Protein AF-0000000074771649 (afdb_homodimer)

Structure (mmCIF, N/CA/C/O backbone):
data_AF-0000000074771649-model_v1
#
loop_
_entity.id
_entity.type
_entity.pdbx_description
1 polymer 'Uncharacterized protein'
#
loop_
_atom_site.group_PDB
_atom_site.id
_atom_site.type_symbol
_atom_site.label_atom_id
_atom_site.label_alt_id
_atom_site.label_comp_id
_atom_site.label_asym_id
_atom_site.label_entity_id
_atom_site.label_seq_id
_atom_site.pdbx_PDB_ins_code
_atom_site.Cartn_x
_atom_site.Cartn_y
_atom_site.Cartn_z
_atom_site.occupancy
_atom_site.B_iso_or_equiv
_atom_site.auth_seq_id
_atom_site.auth_comp_id
_atom_site.auth_asym_id
_atom_site.auth_atom_id
_atom_site.pdbx_PDB_model_num
ATOM 1 N N . MET A 1 1 ? -15.281 -36.469 -15.844 1 50.09 1 MET A N 1
ATOM 2 C CA . MET A 1 1 ? -14.18 -35.656 -16.359 1 50.09 1 MET A CA 1
ATOM 3 C C . MET A 1 1 ? -14.148 -34.281 -15.664 1 50.09 1 MET A C 1
ATOM 5 O O . MET A 1 1 ? -13.086 -33.812 -15.25 1 50.09 1 MET A O 1
ATOM 9 N N . ILE A 1 2 ? -15.352 -33.688 -15.523 1 58.78 2 ILE A N 1
ATOM 10 C CA . ILE A 1 2 ? -15.555 -32.375 -14.914 1 58.78 2 ILE A CA 1
ATOM 11 C C . ILE A 1 2 ? -15.297 -32.469 -13.406 1 58.78 2 ILE A C 1
ATOM 13 O O . ILE A 1 2 ? -14.609 -31.594 -12.844 1 58.78 2 ILE A O 1
ATOM 17 N N . MET A 1 3 ? -15.836 -33.562 -12.844 1 63.94 3 MET A N 1
ATOM 18 C CA . MET A 1 3 ? -15.633 -33.75 -11.406 1 63.94 3 MET A CA 1
ATOM 19 C C . MET A 1 3 ? -14.148 -33.844 -11.078 1 63.94 3 MET A C 1
ATOM 21 O O . MET A 1 3 ? -13.688 -33.281 -10.086 1 63.94 3 MET A O 1
ATOM 25 N N . ASN A 1 4 ? -13.422 -34.438 -12.109 1 85.62 4 ASN A N 1
ATOM 26 C CA . ASN A 1 4 ? -11.992 -34.656 -11.914 1 85.62 4 ASN A CA 1
ATOM 27 C C . ASN A 1 4 ? -11.211 -33.344 -11.992 1 85.62 4 ASN A C 1
ATOM 29 O O . ASN A 1 4 ? -10.328 -33.094 -11.172 1 85.62 4 ASN A O 1
ATOM 33 N N . GLN A 1 5 ? -11.758 -32.469 -12.766 1 87.38 5 GLN A N 1
ATOM 34 C CA . GLN A 1 5 ? -11.07 -31.203 -12.93 1 87.38 5 GLN A CA 1
ATOM 35 C C . GLN A 1 5 ? -11.234 -30.328 -11.695 1 87.38 5 GLN A C 1
ATOM 37 O O . GLN A 1 5 ? -10.297 -29.641 -11.281 1 87.38 5 GLN A O 1
ATOM 42 N N . SER A 1 6 ? -12.453 -30.469 -11.133 1 89.81 6 SER A N 1
ATOM 43 C CA . SER A 1 6 ? -12.742 -29.672 -9.945 1 89.81 6 SER A CA 1
ATOM 44 C C . SER A 1 6 ? -11.898 -30.109 -8.758 1 89.81 6 SER A C 1
ATOM 46 O O . SER A 1 6 ? -11.445 -29.297 -7.961 1 89.81 6 SER A O 1
ATOM 48 N N . ILE A 1 7 ? -11.719 -31.391 -8.672 1 93.25 7 ILE A N 1
ATOM 49 C CA . ILE A 1 7 ? -10.922 -31.938 -7.578 1 93.25 7 ILE A CA 1
ATOM 50 C C . ILE A 1 7 ? -9.461 -31.531 -7.758 1 93.25 7 ILE A C 1
ATOM 52 O O . ILE A 1 7 ? -8.797 -31.125 -6.801 1 93.25 7 ILE A O 1
ATOM 56 N N . ILE A 1 8 ? -8.969 -31.719 -8.93 1 94.31 8 ILE A N 1
ATOM 57 C CA . ILE A 1 8 ? -7.59 -31.359 -9.234 1 94.31 8 ILE A CA 1
ATOM 58 C C . ILE A 1 8 ? -7.367 -29.875 -8.969 1 94.31 8 ILE A C 1
ATOM 60 O O . ILE A 1 8 ? -6.367 -29.484 -8.352 1 94.31 8 ILE A O 1
ATOM 64 N N . ARG A 1 9 ? -8.219 -29.047 -9.398 1 94.94 9 ARG A N 1
ATOM 65 C CA . ARG A 1 9 ? -8.133 -27.609 -9.164 1 94.94 9 ARG A CA 1
ATOM 66 C C . ARG A 1 9 ? -8.086 -27.297 -7.672 1 94.94 9 ARG A C 1
ATOM 68 O O . ARG A 1 9 ? -7.301 -26.469 -7.227 1 94.94 9 ARG A O 1
ATOM 75 N N . ASN A 1 10 ? -8.938 -27.969 -6.957 1 95.25 10 ASN A N 1
ATOM 76 C CA . ASN A 1 10 ? -8.977 -27.766 -5.512 1 95.25 10 ASN A CA 1
ATOM 77 C C . ASN A 1 10 ? -7.66 -28.172 -4.852 1 95.25 10 ASN A C 1
ATOM 79 O O . ASN A 1 10 ? -7.176 -27.484 -3.955 1 95.25 10 ASN A O 1
ATOM 83 N N . ILE A 1 11 ? -7.141 -29.234 -5.27 1 96.19 11 ILE A N 1
ATOM 84 C CA . ILE A 1 11 ? -5.879 -29.703 -4.715 1 96.19 11 ILE A CA 1
ATOM 85 C C . ILE A 1 11 ? -4.773 -28.688 -5.02 1 96.19 11 ILE A C 1
ATOM 87 O O . ILE A 1 11 ? -4.027 -28.281 -4.125 1 96.19 11 ILE A O 1
ATOM 91 N N . ILE A 1 12 ? -4.68 -28.234 -6.211 1 96.75 12 ILE A N 1
ATOM 92 C CA . ILE A 1 12 ? -3.678 -27.266 -6.637 1 96.75 12 ILE A CA 1
ATOM 93 C C . ILE A 1 12 ? -3.854 -25.953 -5.855 1 96.75 12 ILE A C 1
ATOM 95 O O . ILE A 1 12 ? -2.875 -25.375 -5.391 1 96.75 12 ILE A O 1
ATOM 99 N N . GLY A 1 13 ? -5.082 -25.594 -5.742 1 96.81 13 GLY A N 1
ATOM 100 C CA . GLY A 1 13 ? -5.379 -24.375 -4.992 1 96.81 13 GLY A CA 1
ATOM 101 C C . GLY A 1 13 ? -4.965 -24.469 -3.535 1 96.81 13 GLY A C 1
ATOM 102 O O . GLY A 1 13 ? -4.461 -23.5 -2.969 1 96.81 13 GLY A O 1
ATOM 103 N N . ILE A 1 14 ? -5.176 -25.547 -2.945 1 97.69 14 ILE A N 1
ATOM 104 C CA . ILE A 1 14 ? -4.805 -25.75 -1.55 1 97.69 14 ILE A CA 1
ATOM 105 C C . ILE A 1 14 ? -3.283 -25.719 -1.411 1 97.69 14 ILE A C 1
ATOM 107 O O . ILE A 1 14 ? -2.75 -25.062 -0.514 1 97.69 14 ILE A O 1
ATOM 111 N N . ILE A 1 15 ? -2.604 -26.422 -2.25 1 97.5 15 ILE A N 1
ATOM 112 C CA . ILE A 1 15 ? -1.145 -26.375 -2.242 1 97.5 15 ILE A CA 1
ATOM 113 C C . ILE A 1 15 ? -0.661 -24.953 -2.443 1 97.5 15 ILE A C 1
ATOM 115 O O . ILE A 1 15 ? 0.226 -24.484 -1.726 1 97.5 15 ILE A O 1
ATOM 119 N N . GLY A 1 16 ? -1.245 -24.219 -3.418 1 97.69 16 GLY A N 1
ATOM 120 C CA . GLY A 1 16 ? -0.928 -22.812 -3.645 1 97.69 16 GLY A CA 1
ATOM 121 C C . GLY A 1 16 ? -1.14 -21.953 -2.416 1 97.69 16 GLY A C 1
ATOM 122 O O . GLY A 1 16 ? -0.328 -21.078 -2.125 1 97.69 16 GLY A O 1
ATOM 123 N N . ASN A 1 17 ? -2.168 -22.219 -1.71 1 98.44 17 ASN A N 1
ATOM 124 C CA . ASN A 1 17 ? -2.451 -21.484 -0.482 1 98.44 17 ASN A CA 1
ATOM 125 C C . ASN A 1 17 ? -1.38 -21.734 0.577 1 98.44 17 ASN A C 1
ATOM 127 O O . ASN A 1 17 ? -0.928 -20.797 1.235 1 98.44 17 ASN A O 1
ATOM 131 N N . VAL A 1 18 ? -0.973 -22.922 0.743 1 97.88 18 VAL A N 1
ATOM 132 C CA . VAL A 1 18 ? 0.044 -23.266 1.73 1 97.88 18 VAL A CA 1
ATOM 133 C C . VAL A 1 18 ? 1.363 -22.578 1.378 1 97.88 18 VAL A C 1
ATOM 135 O O . VAL A 1 18 ? 1.994 -21.953 2.234 1 97.88 18 VAL A O 1
ATOM 138 N N . ILE A 1 19 ? 1.765 -22.656 0.175 1 97.88 19 ILE A N 1
ATOM 139 C CA . ILE A 1 19 ? 3.016 -22.047 -0.271 1 97.88 19 ILE A CA 1
ATOM 140 C C . ILE A 1 19 ? 2.938 -20.531 -0.131 1 97.88 19 ILE A C 1
ATOM 142 O O . ILE A 1 19 ? 3.867 -19.891 0.372 1 97.88 19 ILE A O 1
ATOM 146 N N . SER A 1 20 ? 1.83 -20 -0.584 1 98 20 SER A N 1
ATOM 147 C CA . SER A 1 20 ? 1.643 -18.547 -0.48 1 98 20 SER A CA 1
ATOM 148 C C . SER A 1 20 ? 1.727 -18.094 0.97 1 98 20 SER A C 1
ATOM 150 O O . SER A 1 20 ? 2.326 -17.047 1.261 1 98 20 SER A O 1
ATOM 152 N N . CYS A 1 21 ? 1.131 -18.859 1.816 1 97.75 21 CYS A N 1
ATOM 153 C CA . CYS A 1 21 ? 1.192 -18.516 3.23 1 97.75 21 CYS A CA 1
ATOM 154 C C . CYS A 1 21 ? 2.633 -18.5 3.729 1 97.75 21 CYS A C 1
ATOM 156 O O . CYS A 1 21 ? 3.033 -17.609 4.465 1 97.75 21 CYS A O 1
ATOM 158 N N . GLY A 1 22 ? 3.381 -19.484 3.371 1 97.12 22 GLY A N 1
ATOM 159 C CA . GLY A 1 22 ? 4.797 -19.5 3.693 1 97.12 22 GLY A CA 1
ATOM 160 C C . GLY A 1 22 ? 5.551 -18.297 3.154 1 97.12 22 GLY A C 1
ATOM 161 O O . GLY A 1 22 ? 6.402 -17.734 3.842 1 97.12 22 GLY A O 1
ATOM 162 N N . LEU A 1 23 ? 5.227 -17.906 1.959 1 96.62 23 LEU A N 1
ATOM 163 C CA . LEU A 1 23 ? 5.863 -16.75 1.348 1 96.62 23 LEU A CA 1
ATOM 164 C C . LEU A 1 23 ? 5.496 -15.477 2.098 1 96.62 23 LEU A C 1
ATOM 166 O O . LEU A 1 23 ? 6.344 -14.594 2.285 1 96.62 23 LEU A O 1
ATOM 170 N N . PHE A 1 24 ? 4.223 -15.367 2.549 1 97.5 24 PHE A N 1
ATOM 171 C CA . PHE A 1 24 ? 3.795 -14.195 3.305 1 97.5 24 PHE A CA 1
ATOM 172 C C . PHE A 1 24 ? 4.477 -14.148 4.668 1 97.5 24 PHE A C 1
ATOM 174 O O . PHE A 1 24 ? 4.672 -13.07 5.234 1 97.5 24 PHE A O 1
ATOM 181 N N . LEU A 1 25 ? 4.926 -15.281 5.184 1 96.88 25 LEU A N 1
ATOM 182 C CA . LEU A 1 25 ? 5.559 -15.367 6.492 1 96.88 25 LEU A CA 1
ATOM 183 C C . LEU A 1 25 ? 7.062 -15.141 6.387 1 96.88 25 LEU A C 1
ATOM 185 O O . LEU A 1 25 ? 7.719 -14.828 7.383 1 96.88 25 LEU A O 1
ATOM 189 N N . SER A 1 26 ? 7.582 -15.25 5.297 1 95.06 26 SER A N 1
ATOM 190 C CA . SER A 1 26 ? 9.023 -15.273 5.098 1 95.06 26 SER A CA 1
ATOM 191 C C . SER A 1 26 ? 9.672 -13.969 5.543 1 95.06 26 SER A C 1
ATOM 193 O O . SER A 1 26 ? 10.805 -13.961 6.031 1 95.06 26 SER A O 1
ATOM 195 N N . PRO A 1 27 ? 9.016 -12.797 5.461 1 94.81 27 PRO A N 1
ATOM 196 C CA . PRO A 1 27 ? 9.648 -11.555 5.898 1 94.81 27 PRO A CA 1
ATOM 197 C C . PRO A 1 27 ? 9.602 -11.367 7.414 1 94.81 27 PRO A C 1
ATOM 199 O O . PRO A 1 27 ? 10.195 -10.43 7.945 1 94.81 27 PRO A O 1
ATOM 202 N N . MET A 1 28 ? 9.023 -12.234 8.125 1 95.62 28 MET A N 1
ATOM 203 C CA . MET A 1 28 ? 8.766 -12.062 9.555 1 95.62 28 MET A CA 1
ATOM 204 C C . MET A 1 28 ? 10.07 -11.883 10.328 1 95.62 28 MET A C 1
ATOM 206 O O . MET A 1 28 ? 10.172 -11.008 11.188 1 95.62 28 MET A O 1
ATOM 210 N N . PRO A 1 29 ? 11.164 -12.602 10.047 1 92.75 29 PRO A N 1
ATOM 211 C CA . PRO A 1 29 ? 12.422 -12.383 10.773 1 92.75 29 PRO A CA 1
ATOM 212 C C . PRO A 1 29 ? 12.961 -10.961 10.594 1 92.75 29 PRO A C 1
ATOM 214 O O . PRO A 1 29 ? 13.484 -10.375 11.539 1 92.75 29 PRO A O 1
ATOM 217 N N . THR A 1 30 ? 12.82 -10.469 9.438 1 92.38 30 THR A N 1
ATOM 218 C CA . THR A 1 30 ? 13.25 -9.102 9.156 1 92.38 30 THR A CA 1
ATOM 219 C C . THR A 1 30 ? 12.477 -8.109 10.008 1 92.38 30 THR A C 1
ATOM 221 O O . THR A 1 30 ? 13.062 -7.203 10.602 1 92.38 30 THR A O 1
ATOM 224 N N . TYR A 1 31 ? 11.227 -8.297 10.094 1 95.56 31 TYR A N 1
ATOM 225 C CA . TYR A 1 31 ? 10.391 -7.32 10.797 1 95.56 31 TYR A CA 1
ATOM 226 C C . TYR A 1 31 ? 10.516 -7.48 12.305 1 95.56 31 TYR A C 1
ATOM 228 O O . TYR A 1 31 ? 10.344 -6.516 13.055 1 95.56 31 TYR A O 1
ATOM 236 N N . ILE A 1 32 ? 10.844 -8.672 12.75 1 95.69 32 ILE A N 1
ATOM 237 C CA . ILE A 1 32 ? 11.195 -8.844 14.148 1 95.69 32 ILE A CA 1
ATOM 238 C C . ILE A 1 32 ? 12.445 -8.023 14.469 1 95.69 32 ILE A C 1
ATOM 240 O O . ILE A 1 32 ? 12.508 -7.363 15.508 1 95.69 32 ILE A O 1
ATOM 244 N N . GLN A 1 33 ? 13.391 -8.008 13.625 1 94.69 33 GLN A N 1
ATOM 245 C CA . GLN A 1 33 ? 14.609 -7.215 13.805 1 94.69 33 GLN A CA 1
ATOM 246 C C . GLN A 1 33 ? 14.297 -5.723 13.82 1 94.69 33 GLN A C 1
ATOM 248 O O . GLN A 1 33 ? 14.859 -4.977 14.625 1 94.69 33 GLN A O 1
ATOM 253 N N . ILE A 1 34 ? 13.43 -5.301 12.953 1 94.19 34 ILE A N 1
ATOM 254 C CA . ILE A 1 34 ? 13.039 -3.898 12.883 1 94.19 34 ILE A CA 1
ATOM 255 C C . ILE A 1 34 ? 12.406 -3.471 14.203 1 94.19 34 ILE A C 1
ATOM 257 O O . ILE A 1 34 ? 12.727 -2.406 14.734 1 94.19 34 ILE A O 1
ATOM 261 N N . ILE A 1 35 ? 11.594 -4.328 14.711 1 95.62 35 ILE A N 1
ATOM 262 C CA . ILE A 1 35 ? 10.891 -4.02 15.945 1 95.62 35 ILE A CA 1
ATOM 263 C C . ILE A 1 35 ? 11.891 -3.973 17.109 1 95.62 35 ILE A C 1
ATOM 265 O O . ILE A 1 35 ? 11.836 -3.064 17.938 1 95.62 35 ILE A O 1
ATOM 269 N N . LYS A 1 36 ? 12.789 -4.867 17.125 1 95.81 36 LYS A N 1
ATOM 270 C CA . LYS A 1 36 ? 13.773 -4.949 18.203 1 95.81 36 LYS A CA 1
ATOM 271 C C . LYS A 1 36 ? 14.734 -3.766 18.172 1 95.81 36 LYS A C 1
ATOM 273 O O . LYS A 1 36 ? 15.055 -3.184 19.203 1 95.81 36 LYS A O 1
ATOM 278 N N . SER A 1 37 ? 15.125 -3.371 16.969 1 94.75 37 SER A N 1
ATOM 279 C CA . SER A 1 37 ? 16.109 -2.303 16.844 1 94.75 37 SER A CA 1
ATOM 280 C C . SER A 1 37 ? 15.438 -0.935 16.781 1 94.75 37 SER A C 1
ATOM 282 O O . SER A 1 37 ? 16.109 0.095 16.891 1 94.75 37 SER A O 1
ATOM 284 N N . LYS A 1 38 ? 14.094 -0.946 16.547 1 93.5 38 LYS A N 1
ATOM 285 C CA . LYS A 1 38 ? 13.312 0.278 16.391 1 93.5 38 LYS A CA 1
ATOM 286 C C . LYS A 1 38 ? 13.867 1.142 15.258 1 93.5 38 LYS A C 1
ATOM 288 O O . LYS A 1 38 ? 13.961 2.363 15.391 1 93.5 38 LYS A O 1
ATOM 293 N N . ASP A 1 39 ? 14.32 0.416 14.305 1 91.69 39 ASP A N 1
ATOM 294 C CA . ASP A 1 39 ? 14.961 1.026 13.148 1 91.69 39 ASP A CA 1
ATOM 295 C C . ASP A 1 39 ? 14.703 0.209 11.883 1 91.69 39 ASP A C 1
ATOM 297 O O . ASP A 1 39 ? 14.82 -1.018 11.898 1 91.69 39 ASP A O 1
ATOM 301 N N . VAL A 1 40 ? 14.297 0.955 10.773 1 91.44 40 VAL A N 1
ATOM 302 C CA . VAL A 1 40 ? 14.008 0.231 9.539 1 91.44 40 VAL A CA 1
ATOM 303 C C . VAL A 1 40 ? 15.32 -0.094 8.82 1 91.44 40 VAL A C 1
ATOM 305 O O . VAL A 1 40 ? 15.344 -0.927 7.91 1 91.44 40 VAL A O 1
ATOM 308 N N . LYS A 1 41 ? 16.422 0.384 9.266 1 84.25 41 LYS A N 1
ATOM 309 C CA . LYS A 1 41 ? 17.734 0.123 8.664 1 84.25 41 LYS A CA 1
ATOM 310 C C . LYS A 1 41 ? 17.719 0.402 7.168 1 84.25 41 LYS A C 1
ATOM 312 O O . LYS A 1 41 ? 17.281 1.474 6.734 1 84.25 41 LYS A O 1
ATOM 317 N N . LYS A 1 42 ? 18.281 -0.406 6.312 1 84.19 42 LYS A N 1
ATOM 318 C CA . LYS A 1 42 ? 18.359 -0.236 4.863 1 84.19 42 LYS A CA 1
ATOM 319 C C . LYS A 1 42 ? 17.25 -1.011 4.164 1 84.19 42 LYS A C 1
ATOM 321 O O . LYS A 1 42 ? 17.312 -1.256 2.957 1 84.19 42 LYS A O 1
ATOM 326 N N . PHE A 1 43 ? 16.234 -1.376 4.926 1 86.25 43 PHE A N 1
ATOM 327 C CA . PHE A 1 43 ? 15.164 -2.16 4.324 1 86.25 43 PHE A CA 1
ATOM 328 C C . PHE A 1 43 ? 14.211 -1.263 3.545 1 86.25 43 PHE A C 1
ATOM 330 O O . PHE A 1 43 ? 13.945 -0.13 3.951 1 86.25 43 PHE A O 1
ATOM 337 N N . SER A 1 44 ? 13.727 -1.852 2.418 1 87.69 44 SER A N 1
ATOM 338 C CA . SER A 1 44 ? 12.789 -1.143 1.558 1 87.69 44 SER A CA 1
ATOM 339 C C . SER A 1 44 ? 11.367 -1.688 1.719 1 87.69 44 SER A C 1
ATOM 341 O O . SER A 1 44 ? 11.18 -2.9 1.827 1 87.69 44 SER A O 1
ATOM 343 N N . PRO A 1 45 ? 10.391 -0.779 1.716 1 91.62 45 PRO A N 1
ATOM 344 C CA . PRO A 1 45 ? 9 -1.241 1.796 1 91.62 45 PRO A CA 1
ATOM 345 C C . PRO A 1 45 ? 8.438 -1.659 0.438 1 91.62 45 PRO A C 1
ATOM 347 O O . PRO A 1 45 ? 7.312 -2.152 0.358 1 91.62 45 PRO A O 1
ATOM 350 N N . ILE A 1 46 ? 9.203 -1.539 -0.623 1 89.44 46 ILE A N 1
ATOM 351 C CA . ILE A 1 46 ? 8.727 -1.666 -1.995 1 89.44 46 ILE A CA 1
ATOM 352 C C . ILE A 1 46 ? 8.203 -3.082 -2.232 1 89.44 46 ILE A C 1
ATOM 354 O O . ILE A 1 46 ? 7.113 -3.266 -2.783 1 89.44 46 ILE A O 1
ATOM 358 N N . PRO A 1 47 ? 8.93 -4.098 -1.768 1 90 47 PRO A N 1
ATOM 359 C CA . PRO A 1 47 ? 8.422 -5.449 -2.021 1 90 47 PRO A CA 1
ATOM 360 C C . PRO A 1 47 ? 7.094 -5.723 -1.317 1 90 47 PRO A C 1
ATOM 362 O O . PRO A 1 47 ? 6.227 -6.406 -1.871 1 90 47 PRO A O 1
ATOM 365 N N . TYR A 1 48 ? 6.926 -5.184 -0.226 1 95.19 48 TYR A N 1
ATOM 366 C CA . TYR A 1 48 ? 5.715 -5.406 0.555 1 95.19 48 TYR A CA 1
ATOM 367 C C . TYR A 1 48 ? 4.543 -4.617 -0.02 1 95.19 48 TYR A C 1
ATOM 369 O O . TYR A 1 48 ? 3.4 -5.078 0.018 1 95.19 48 TYR A O 1
ATOM 377 N N . LEU A 1 49 ? 4.891 -3.471 -0.474 1 94.44 49 LEU A N 1
ATOM 378 C CA . LEU A 1 49 ? 3.887 -2.666 -1.159 1 94.44 49 LEU A CA 1
ATOM 379 C C . LEU A 1 49 ? 3.391 -3.371 -2.416 1 94.44 49 LEU A C 1
ATOM 381 O O . LEU A 1 49 ? 2.182 -3.465 -2.646 1 94.44 49 LEU A O 1
ATOM 385 N N . ALA A 1 50 ? 4.293 -3.865 -3.213 1 93.5 50 ALA A N 1
ATOM 386 C CA . ALA A 1 50 ? 3.939 -4.586 -4.434 1 93.5 50 ALA A CA 1
ATOM 387 C C . ALA A 1 50 ? 3.074 -5.805 -4.121 1 93.5 50 ALA A C 1
ATOM 389 O O . ALA A 1 50 ? 2.092 -6.07 -4.816 1 93.5 50 ALA A O 1
ATOM 390 N N . THR A 1 51 ? 3.432 -6.457 -3.09 1 96.31 51 THR A N 1
ATOM 391 C CA . THR A 1 51 ? 2.678 -7.641 -2.693 1 96.31 51 THR A CA 1
ATOM 392 C C . THR A 1 51 ? 1.28 -7.258 -2.217 1 96.31 51 THR A C 1
ATOM 394 O O . THR A 1 51 ? 0.305 -7.953 -2.512 1 96.31 51 THR A O 1
ATOM 397 N N . LEU A 1 52 ? 1.181 -6.176 -1.459 1 97 52 LEU A N 1
ATOM 398 C CA . LEU A 1 52 ? -0.131 -5.723 -1.011 1 97 52 LEU A CA 1
ATOM 399 C C . LEU A 1 52 ? -1.037 -5.422 -2.199 1 97 52 LEU A C 1
ATOM 401 O O . LEU A 1 52 ? -2.193 -5.848 -2.227 1 97 52 LEU A O 1
ATOM 405 N N . LEU A 1 53 ? -0.52 -4.715 -3.154 1 95.31 53 LEU A N 1
ATOM 406 C CA . LEU A 1 53 ? -1.314 -4.379 -4.332 1 95.31 53 LEU A CA 1
ATOM 407 C C . LEU A 1 53 ? -1.725 -5.641 -5.086 1 95.31 53 LEU A C 1
ATOM 409 O O . LEU A 1 53 ? -2.854 -5.734 -5.574 1 95.31 53 LEU A O 1
ATOM 413 N N . ASN A 1 54 ? -0.781 -6.609 -5.168 1 95.06 54 ASN A N 1
ATOM 414 C CA . ASN A 1 54 ? -1.093 -7.891 -5.793 1 95.06 54 ASN A CA 1
ATOM 415 C C . ASN A 1 54 ? -2.229 -8.609 -5.066 1 95.06 54 ASN A C 1
ATOM 417 O O . ASN A 1 54 ? -3.172 -9.086 -5.699 1 95.06 54 ASN A O 1
ATOM 421 N N . CYS A 1 55 ? -2.137 -8.594 -3.795 1 97.44 55 CYS A N 1
ATOM 422 C CA . CYS A 1 55 ? -3.158 -9.258 -2.994 1 97.44 55 CYS A CA 1
ATOM 423 C C . CYS A 1 55 ? -4.5 -8.547 -3.119 1 97.44 55 CYS A C 1
ATOM 425 O O . CYS A 1 55 ? -5.547 -9.188 -3.174 1 97.44 55 CYS A O 1
ATOM 427 N N . LEU A 1 56 ? -4.438 -7.246 -3.096 1 95.56 56 LEU A N 1
ATOM 428 C CA . LEU A 1 56 ? -5.672 -6.488 -3.27 1 95.56 56 LEU A CA 1
ATOM 429 C C . LEU A 1 56 ? -6.312 -6.797 -4.617 1 95.56 56 LEU A C 1
ATOM 431 O O . LEU A 1 56 ? -7.527 -6.996 -4.703 1 95.56 56 LEU A O 1
ATOM 435 N N . LEU A 1 57 ? -5.555 -6.871 -5.641 1 94.31 57 LEU A N 1
ATOM 436 C CA . LEU A 1 57 ? -6.047 -7.141 -6.988 1 94.31 57 LEU A CA 1
ATOM 437 C C . LEU A 1 57 ? -6.758 -8.492 -7.043 1 94.31 57 LEU A C 1
ATOM 439 O O . LEU A 1 57 ? -7.906 -8.578 -7.492 1 94.31 57 LEU A O 1
ATOM 443 N N . TRP A 1 58 ? -6.086 -9.5 -6.465 1 95.75 58 TRP A N 1
ATOM 444 C CA . TRP A 1 58 ? -6.621 -10.852 -6.621 1 95.75 58 TRP A CA 1
ATOM 445 C C . TRP A 1 58 ? -7.715 -11.125 -5.594 1 95.75 58 TRP A C 1
ATOM 447 O O . TRP A 1 58 ? -8.578 -11.977 -5.812 1 95.75 58 TRP A O 1
ATOM 457 N N . PHE A 1 59 ? -7.719 -10.43 -4.512 1 95.62 59 PHE A N 1
ATOM 458 C CA . PHE A 1 59 ? -8.844 -10.484 -3.582 1 95.62 59 PHE A CA 1
ATOM 459 C C . PHE A 1 59 ? -10.117 -9.961 -4.242 1 95.62 59 PHE A C 1
ATOM 461 O O . PHE A 1 59 ? -11.164 -10.609 -4.18 1 95.62 59 PHE A O 1
ATOM 468 N N . PHE A 1 60 ? -9.969 -8.836 -4.883 1 92 60 PHE A N 1
ATOM 469 C CA . PHE A 1 60 ? -11.125 -8.25 -5.551 1 92 60 PHE A CA 1
ATOM 470 C C . PHE A 1 60 ? -11.57 -9.109 -6.727 1 92 60 PHE A C 1
ATOM 472 O O . PHE A 1 60 ? -12.766 -9.312 -6.938 1 92 60 PHE A O 1
ATOM 479 N N . TYR A 1 61 ? -10.578 -9.602 -7.477 1 92.69 61 TYR A N 1
ATOM 480 C CA . TYR A 1 61 ? -10.883 -10.453 -8.625 1 92.69 61 TYR A CA 1
ATOM 481 C C . TYR A 1 61 ? -11.609 -11.719 -8.195 1 92.69 61 TYR A C 1
ATOM 483 O O . TYR A 1 61 ? -12.484 -12.211 -8.914 1 92.69 61 TYR A O 1
ATOM 491 N N . GLY A 1 62 ? -11.25 -12.227 -7.062 1 94.31 62 GLY A N 1
ATOM 492 C CA . GLY A 1 62 ? -11.805 -13.492 -6.594 1 94.31 62 GLY A CA 1
ATOM 493 C C . GLY A 1 62 ? -13.188 -13.344 -5.984 1 94.31 62 GLY A C 1
ATOM 494 O O . GLY A 1 62 ? -13.844 -14.344 -5.684 1 94.31 62 GLY A O 1
ATOM 495 N N . LEU A 1 63 ? -13.688 -12.133 -5.773 1 92.25 63 LEU A N 1
ATOM 496 C CA . LEU A 1 63 ? -15.023 -11.938 -5.219 1 92.25 63 LEU A CA 1
ATOM 497 C C . LEU A 1 63 ? -16.078 -12.633 -6.074 1 92.25 63 LEU A C 1
ATOM 499 O O . LEU A 1 63 ? -15.984 -12.625 -7.305 1 92.25 63 LEU A O 1
ATOM 503 N N . PRO A 1 64 ? -17.125 -13.188 -5.414 1 90.12 64 PRO A N 1
ATOM 504 C CA . PRO A 1 64 ? -18.125 -13.969 -6.133 1 90.12 64 PRO A CA 1
ATOM 505 C C . PRO A 1 64 ? -18.812 -13.164 -7.234 1 90.12 64 PRO A C 1
ATOM 507 O O . PRO A 1 64 ? -19.203 -13.727 -8.266 1 90.12 64 PRO A O 1
ATOM 510 N N . ILE A 1 65 ? -18.953 -11.875 -7.082 1 89 65 ILE A N 1
ATOM 511 C CA . ILE A 1 65 ? -19.609 -11.023 -8.062 1 89 65 ILE A CA 1
ATOM 512 C C . ILE A 1 65 ? -18.703 -10.836 -9.281 1 89 65 ILE A C 1
ATOM 514 O O . ILE A 1 65 ? -19.172 -10.656 -10.398 1 89 65 ILE A O 1
ATOM 518 N N . VAL A 1 66 ? -17.406 -10.945 -9.094 1 88.69 66 VAL A N 1
ATOM 519 C CA . VAL A 1 66 ? -16.438 -10.742 -10.164 1 88.69 66 VAL A CA 1
ATOM 520 C C . VAL A 1 66 ? -16.078 -12.078 -10.805 1 88.69 66 VAL A C 1
ATOM 522 O O . VAL A 1 66 ? -16.125 -12.227 -12.023 1 88.69 66 VAL A O 1
ATOM 525 N N . HIS A 1 67 ? -15.672 -13.016 -10.008 1 90.94 67 HIS A N 1
ATOM 526 C CA . HIS A 1 67 ? -15.289 -14.336 -10.492 1 90.94 67 HIS A CA 1
ATOM 527 C C . HIS A 1 67 ? -15.789 -15.43 -9.562 1 90.94 67 HIS A C 1
ATOM 529 O O . HIS A 1 67 ? -15.125 -15.789 -8.594 1 90.94 67 HIS A O 1
ATOM 535 N N . PRO A 1 68 ? -16.812 -16.078 -10 1 88.69 68 PRO A N 1
ATOM 536 C CA . PRO A 1 68 ? -17.391 -17.125 -9.141 1 88.69 68 PRO A CA 1
ATOM 537 C C . PRO A 1 68 ? -16.453 -18.312 -8.953 1 88.69 68 PRO A C 1
ATOM 539 O O . PRO A 1 68 ? -15.578 -18.547 -9.797 1 88.69 68 PRO A O 1
ATOM 542 N N . ASN A 1 69 ? -16.562 -19.031 -7.855 1 89.94 69 ASN A N 1
ATOM 543 C CA . ASN A 1 69 ? -15.852 -20.266 -7.531 1 89.94 69 ASN A CA 1
ATOM 544 C C . ASN A 1 69 ? -14.352 -20.016 -7.363 1 89.94 69 ASN A C 1
ATOM 546 O O . ASN A 1 69 ? -13.531 -20.781 -7.871 1 89.94 69 ASN A O 1
ATOM 550 N N . SER A 1 70 ? -14.07 -18.844 -6.773 1 93.56 70 SER A N 1
ATOM 551 C CA . SER A 1 70 ? -12.672 -18.484 -6.559 1 93.56 70 SER A CA 1
ATOM 552 C C . SER A 1 70 ? -12.367 -18.328 -5.074 1 93.56 70 SER A C 1
ATOM 554 O O . SER A 1 70 ? -11.602 -17.438 -4.684 1 93.56 70 SER A O 1
ATOM 556 N N . LEU A 1 71 ? -12.906 -19.219 -4.27 1 94.19 71 LEU A N 1
ATOM 557 C CA . LEU A 1 71 ? -12.766 -19.125 -2.82 1 94.19 71 LEU A CA 1
ATOM 558 C C . LEU A 1 71 ? -11.305 -19.219 -2.408 1 94.19 71 LEU A C 1
ATOM 560 O O . LEU A 1 71 ? -10.852 -18.469 -1.529 1 94.19 71 LEU A O 1
ATOM 564 N N . LEU A 1 72 ? -10.578 -20.125 -3.012 1 95.56 72 LEU A N 1
ATOM 565 C CA . LEU A 1 72 ? -9.188 -20.328 -2.635 1 95.56 72 LEU A CA 1
ATOM 566 C C . LEU A 1 72 ? -8.336 -19.125 -3.012 1 95.56 72 LEU A C 1
ATOM 568 O O . LEU A 1 72 ? -7.352 -18.812 -2.338 1 95.56 72 LEU A O 1
ATOM 572 N N . VAL A 1 73 ? -8.742 -18.391 -4.051 1 96.31 73 VAL A N 1
ATOM 573 C CA . VAL A 1 73 ? -8.07 -17.172 -4.473 1 96.31 73 VAL A CA 1
ATOM 574 C C . VAL A 1 73 ? -8.344 -16.062 -3.467 1 96.31 73 VAL A C 1
ATOM 576 O O . VAL A 1 73 ? -7.418 -15.367 -3.023 1 96.31 73 VAL A O 1
ATOM 579 N N . ILE A 1 74 ? -9.508 -15.938 -2.988 1 96.94 74 ILE A N 1
ATOM 580 C CA . ILE A 1 74 ? -9.906 -14.883 -2.064 1 96.94 74 ILE A CA 1
ATOM 581 C C . ILE A 1 74 ? -9.258 -15.117 -0.704 1 96.94 74 ILE A C 1
ATOM 583 O O . ILE A 1 74 ? -8.742 -14.18 -0.088 1 96.94 74 ILE A O 1
ATOM 587 N N . THR A 1 75 ? -9.266 -16.297 -0.234 1 96.81 75 THR A N 1
ATOM 588 C CA . THR A 1 75 ? -8.805 -16.594 1.115 1 96.81 75 THR A CA 1
ATOM 589 C C . THR A 1 75 ? -7.32 -16.297 1.258 1 96.81 75 THR A C 1
ATOM 591 O O . THR A 1 75 ? -6.906 -15.609 2.191 1 96.81 75 THR A O 1
ATOM 594 N N . ILE A 1 76 ? -6.551 -16.734 0.324 1 98 76 ILE A N 1
ATOM 595 C CA . ILE A 1 76 ? -5.109 -16.594 0.487 1 98 76 ILE A CA 1
ATOM 596 C C . ILE A 1 76 ? -4.707 -15.133 0.26 1 98 76 ILE A C 1
ATOM 598 O O . ILE A 1 76 ? -3.795 -14.625 0.917 1 98 76 ILE A O 1
ATOM 602 N N . ASN A 1 77 ? -5.305 -14.469 -0.677 1 97.75 77 ASN A N 1
ATOM 603 C CA . ASN A 1 77 ? -4.996 -13.062 -0.896 1 97.75 77 ASN A CA 1
ATOM 604 C C . ASN A 1 77 ? -5.5 -12.188 0.252 1 97.75 77 ASN A C 1
ATOM 606 O O . ASN A 1 77 ? -4.879 -11.18 0.59 1 97.75 77 ASN A O 1
ATOM 610 N N . GLY A 1 78 ? -6.641 -12.625 0.92 1 97.19 78 GLY A N 1
ATOM 611 C CA . GLY A 1 78 ? -7.043 -11.984 2.164 1 97.19 78 GLY A CA 1
ATOM 612 C C . GLY A 1 78 ? -6.008 -12.117 3.264 1 97.19 78 GLY A C 1
ATOM 613 O O . GLY A 1 78 ? -5.688 -11.141 3.945 1 97.19 78 GLY A O 1
ATOM 614 N N . ILE A 1 79 ? -5.484 -13.266 3.428 1 97.75 79 ILE A N 1
ATOM 615 C CA . ILE A 1 79 ? -4.418 -13.516 4.391 1 97.75 79 ILE A CA 1
ATOM 616 C C . ILE A 1 79 ? -3.195 -12.68 4.035 1 97.75 79 ILE A C 1
ATOM 618 O O . ILE A 1 79 ? -2.57 -12.078 4.914 1 97.75 79 ILE A O 1
ATOM 622 N N . GLY A 1 80 ? -2.889 -12.617 2.754 1 98.44 80 GLY A N 1
ATOM 623 C CA . GLY A 1 80 ? -1.795 -11.781 2.283 1 98.44 80 GLY A CA 1
ATOM 624 C C . GLY A 1 80 ? -1.974 -10.312 2.621 1 98.44 80 GLY A C 1
ATOM 625 O O . GLY A 1 80 ? -1.032 -9.656 3.068 1 98.44 80 GLY A O 1
ATOM 626 N N . ILE A 1 81 ? -3.16 -9.836 2.389 1 97.38 81 ILE A N 1
ATOM 627 C CA . ILE A 1 81 ? -3.465 -8.453 2.721 1 97.38 81 ILE A CA 1
ATOM 628 C C . ILE A 1 81 ? -3.186 -8.203 4.203 1 97.38 81 ILE A C 1
ATOM 630 O O . ILE A 1 81 ? -2.541 -7.215 4.559 1 97.38 81 ILE A O 1
ATOM 634 N N . ALA A 1 82 ? -3.605 -9.078 5.059 1 96.81 82 ALA A N 1
ATOM 635 C CA . ALA A 1 82 ? -3.4 -8.93 6.496 1 96.81 82 ALA A CA 1
ATOM 636 C C . ALA A 1 82 ? -1.914 -8.875 6.836 1 96.81 82 ALA A C 1
ATOM 638 O O . ALA A 1 82 ? -1.472 -7.996 7.578 1 96.81 82 ALA A O 1
ATOM 639 N N . PHE A 1 83 ? -1.136 -9.734 6.293 1 97.38 83 PHE A N 1
ATOM 640 C CA . PHE A 1 83 ? 0.298 -9.773 6.555 1 97.38 83 PHE A CA 1
ATOM 641 C C . PHE A 1 83 ? 0.978 -8.516 6.039 1 97.38 83 PHE A C 1
ATOM 643 O O . PHE A 1 83 ? 1.782 -7.902 6.742 1 97.38 83 PHE A O 1
ATOM 650 N N . GLU A 1 84 ? 0.622 -8.164 4.832 1 98.12 84 GLU A N 1
ATOM 651 C CA . GLU A 1 84 ? 1.285 -7.02 4.219 1 98.12 84 GLU A CA 1
ATOM 652 C C . GLU A 1 84 ? 0.908 -5.719 4.922 1 98.12 84 GLU A C 1
ATOM 654 O O . GLU A 1 84 ? 1.745 -4.828 5.082 1 98.12 84 GLU A O 1
ATOM 659 N N . VAL A 1 85 ? -0.323 -5.602 5.297 1 96.81 85 VAL A N 1
ATOM 660 C CA . VAL A 1 85 ? -0.741 -4.434 6.07 1 96.81 85 VAL A CA 1
ATOM 661 C C . VAL A 1 85 ? 0.041 -4.371 7.379 1 96.81 85 VAL A C 1
ATOM 663 O O . VAL A 1 85 ? 0.497 -3.303 7.789 1 96.81 85 VAL A O 1
ATOM 666 N N . PHE A 1 86 ? 0.212 -5.48 8.023 1 97.19 86 PHE A N 1
ATOM 667 C CA . PHE A 1 86 ? 0.987 -5.539 9.258 1 97.19 86 PHE A CA 1
ATOM 668 C C . PHE A 1 86 ? 2.424 -5.098 9.016 1 97.19 86 PHE A C 1
ATOM 670 O O . PHE A 1 86 ? 2.936 -4.223 9.719 1 97.19 86 PHE A O 1
ATOM 677 N N . TYR A 1 87 ? 3.059 -5.621 8.031 1 97.06 87 TYR A N 1
ATOM 678 C CA . TYR A 1 87 ? 4.445 -5.293 7.73 1 97.06 87 TYR A CA 1
ATOM 679 C C . TYR A 1 87 ? 4.598 -3.811 7.406 1 97.06 87 TYR A C 1
ATOM 681 O O . TYR A 1 87 ? 5.48 -3.139 7.941 1 97.06 87 TYR A O 1
ATOM 689 N N . LEU A 1 88 ? 3.734 -3.367 6.582 1 97.06 88 LEU A N 1
ATOM 690 C CA . LEU A 1 88 ? 3.834 -1.983 6.129 1 97.06 88 LEU A CA 1
ATOM 691 C C . LEU A 1 88 ? 3.537 -1.017 7.27 1 97.06 88 LEU A C 1
ATOM 693 O O . LEU A 1 88 ? 4.141 0.056 7.352 1 97.06 88 LEU A O 1
ATOM 697 N N . THR A 1 89 ? 2.637 -1.376 8.18 1 96.31 89 THR A N 1
ATOM 698 C CA . THR A 1 89 ? 2.346 -0.544 9.344 1 96.31 89 THR A CA 1
ATOM 699 C C . THR A 1 89 ? 3.561 -0.455 10.258 1 96.31 89 THR A C 1
ATOM 701 O O . THR A 1 89 ? 3.943 0.636 10.688 1 96.31 89 THR A O 1
ATOM 704 N N . VAL A 1 90 ? 4.148 -1.581 10.523 1 95.88 90 VAL A N 1
ATOM 705 C CA . VAL A 1 90 ? 5.355 -1.607 11.344 1 95.88 90 VAL A CA 1
ATOM 706 C C . VAL A 1 90 ? 6.445 -0.766 10.688 1 95.88 90 VAL A C 1
ATOM 708 O O . VAL A 1 90 ? 7.105 0.036 11.352 1 95.88 90 VAL A O 1
ATOM 711 N N . PHE A 1 91 ? 6.625 -0.932 9.406 1 95.69 91 PHE A N 1
ATOM 712 C CA . PHE A 1 91 ? 7.621 -0.162 8.672 1 95.69 91 PHE A CA 1
ATOM 713 C C . PHE A 1 91 ? 7.375 1.333 8.828 1 95.69 91 PHE A C 1
ATOM 715 O O . PHE A 1 91 ? 8.297 2.094 9.117 1 95.69 91 PHE A O 1
ATOM 722 N N . LEU A 1 92 ? 6.176 1.746 8.672 1 93.38 92 LEU A N 1
ATOM 723 C CA . LEU A 1 92 ? 5.824 3.16 8.711 1 93.38 92 LEU A CA 1
ATOM 724 C C . LEU A 1 92 ? 6.035 3.736 10.102 1 93.38 92 LEU A C 1
ATOM 726 O O . LEU A 1 92 ? 6.48 4.879 10.25 1 93.38 92 LEU A O 1
ATOM 730 N N . ILE A 1 93 ? 5.719 2.971 11.086 1 93.25 93 ILE A N 1
ATOM 731 C CA . ILE A 1 93 ? 5.887 3.416 12.461 1 93.25 93 ILE A CA 1
ATOM 732 C C . ILE A 1 93 ? 7.355 3.742 12.727 1 93.25 93 ILE A C 1
ATOM 734 O O . ILE A 1 93 ? 7.676 4.82 13.234 1 93.25 93 ILE A O 1
ATOM 738 N N . TYR A 1 94 ? 8.195 2.891 12.25 1 92.25 94 TYR A N 1
ATOM 739 C CA . TYR A 1 94 ? 9.602 3.072 12.586 1 92.25 94 TYR A CA 1
ATOM 740 C C . TYR A 1 94 ? 10.289 3.963 11.555 1 92.25 94 TYR A C 1
ATOM 742 O O . TYR A 1 94 ? 11.289 4.617 11.867 1 92.25 94 TYR A O 1
ATOM 750 N N . ALA A 1 95 ? 9.789 3.977 10.344 1 88.88 95 ALA A N 1
ATOM 751 C CA . ALA A 1 95 ? 10.297 4.938 9.367 1 88.88 95 ALA A CA 1
ATOM 752 C C . ALA A 1 95 ? 9.984 6.371 9.797 1 88.88 95 ALA A C 1
ATOM 754 O O . ALA A 1 95 ? 10.82 7.266 9.633 1 88.88 95 ALA A O 1
ATOM 755 N N . ALA A 1 96 ? 8.805 6.695 10.25 1 83.25 96 ALA A N 1
ATOM 756 C CA . ALA A 1 96 ? 8.391 8.016 10.734 1 83.25 96 ALA A CA 1
ATOM 757 C C . ALA A 1 96 ? 9.266 8.461 11.906 1 83.25 96 ALA A C 1
ATOM 759 O O . ALA A 1 96 ? 9.602 9.641 12.016 1 83.25 96 ALA A O 1
ATOM 760 N N . ARG A 1 97 ? 9.555 7.52 12.664 1 82.75 97 ARG A N 1
ATOM 761 C CA . ARG A 1 97 ? 10.414 7.828 13.805 1 82.75 97 ARG A CA 1
ATOM 762 C C . ARG A 1 97 ? 11.797 8.289 13.344 1 82.75 97 ARG A C 1
ATOM 764 O O . ARG A 1 97 ? 12.344 9.25 13.883 1 82.75 97 ARG A O 1
ATOM 771 N N . GLN A 1 98 ? 12.273 7.625 12.383 1 79.81 98 GLN A N 1
ATOM 772 C CA . GLN A 1 98 ? 13.578 7.992 11.828 1 79.81 98 GLN A CA 1
ATOM 773 C C . GLN A 1 98 ? 13.516 9.352 11.141 1 79.81 98 GLN A C 1
ATOM 775 O O . GLN A 1 98 ? 14.445 10.156 11.258 1 79.81 98 GLN A O 1
ATOM 780 N N . GLY A 1 99 ? 12.492 9.562 10.391 1 76.12 99 GLY A N 1
ATOM 781 C CA . GLY A 1 99 ? 12.305 10.844 9.742 1 76.12 99 GLY A CA 1
ATOM 782 C C . GLY A 1 99 ? 12.234 12.008 10.711 1 76.12 99 GLY A C 1
ATOM 783 O O . GLY A 1 99 ? 12.82 13.062 10.477 1 76.12 99 GLY A O 1
ATOM 784 N N . ARG A 1 100 ? 11.555 11.781 11.719 1 76 100 ARG A N 1
ATOM 785 C CA . ARG A 1 100 ? 11.445 12.812 12.742 1 76 100 ARG A CA 1
ATOM 786 C C . ARG A 1 100 ? 12.805 13.133 13.352 1 76 100 ARG A C 1
ATOM 788 O O . ARG A 1 100 ? 13.133 14.297 13.578 1 76 100 ARG A O 1
ATOM 795 N N . LYS A 1 101 ? 13.5 12.086 13.609 1 75.06 101 LYS A N 1
ATOM 796 C CA . LYS A 1 101 ? 14.844 12.273 14.164 1 75.06 101 LYS A CA 1
ATOM 797 C C . LYS A 1 101 ? 15.719 13.094 13.219 1 75.06 101 LYS A C 1
ATOM 799 O O . LYS A 1 101 ? 16.453 13.984 13.656 1 75.06 101 LYS A O 1
ATOM 804 N N . LEU A 1 102 ? 15.562 12.758 11.992 1 74.19 102 LEU A N 1
ATOM 805 C CA . LEU A 1 102 ? 16.344 13.461 10.984 1 74.19 102 LEU A CA 1
ATOM 806 C C . LEU A 1 102 ? 15.945 14.93 10.922 1 74.19 102 LEU A C 1
ATOM 808 O O . LEU A 1 102 ? 16.797 15.812 10.789 1 74.19 102 LEU A O 1
ATOM 812 N N . VAL A 1 103 ? 14.68 15.234 11.062 1 69.62 103 VAL A N 1
ATOM 813 C CA . VAL A 1 103 ? 14.172 16.594 11.016 1 69.62 103 VAL A CA 1
ATOM 814 C C . VAL A 1 103 ? 14.672 17.375 12.227 1 69.62 103 VAL A C 1
ATOM 816 O O . VAL A 1 103 ? 15.055 18.547 12.109 1 69.62 103 VAL A O 1
ATOM 819 N N . ILE A 1 104 ? 14.695 16.703 13.32 1 73.25 104 ILE A N 1
ATOM 820 C CA . ILE A 1 104 ? 15.148 17.344 14.547 1 73.25 104 ILE A CA 1
ATOM 821 C C . ILE A 1 104 ? 16.641 17.625 14.469 1 73.25 104 ILE A C 1
ATOM 823 O O . ILE A 1 104 ? 17.094 18.703 14.859 1 73.25 104 ILE A O 1
ATOM 827 N N . GLN A 1 105 ? 17.312 16.734 13.852 1 74.06 105 GLN A N 1
ATOM 828 C CA . GLN A 1 105 ? 18.766 16.844 13.781 1 74.06 105 GLN A CA 1
ATOM 829 C C . GLN A 1 105 ? 19.188 17.859 12.734 1 74.06 105 GLN A C 1
ATOM 831 O O . GLN A 1 105 ? 20.172 18.594 12.93 1 74.06 105 GLN A O 1
ATOM 836 N N . THR A 1 106 ? 18.422 17.859 11.672 1 74.25 106 THR A N 1
ATOM 837 C CA . THR A 1 106 ? 18.844 18.719 10.57 1 74.25 106 THR A CA 1
ATOM 838 C C . THR A 1 106 ? 18.109 20.062 10.633 1 74.25 106 THR A C 1
ATOM 840 O O . THR A 1 106 ? 18.484 21.016 9.93 1 74.25 106 THR A O 1
ATOM 843 N N . LYS A 1 107 ? 17.062 20.141 11.461 1 66.94 107 LYS A N 1
ATOM 844 C CA . LYS A 1 107 ? 16.234 21.328 11.586 1 66.94 107 LYS A CA 1
ATOM 845 C C . LYS A 1 107 ? 15.695 21.766 10.227 1 66.94 107 LYS A C 1
ATOM 847 O O . LYS A 1 107 ? 15.617 22.969 9.938 1 66.94 107 LYS A O 1
ATOM 852 N N . SER A 1 108 ? 15.641 20.844 9.297 1 63.34 108 SER A N 1
ATOM 853 C CA . SER A 1 108 ? 15.133 21.125 7.953 1 63.34 108 SER A CA 1
ATOM 854 C C . SER A 1 108 ? 13.766 20.469 7.738 1 63.34 108 SER A C 1
ATOM 856 O O . SER A 1 108 ? 13.586 19.297 8.023 1 63.34 108 SER A O 1
ATOM 858 N N . VAL A 1 109 ? 12.82 21.312 7.844 1 59.38 109 VAL A N 1
ATOM 859 C CA . VAL A 1 109 ? 11.492 20.766 7.566 1 59.38 109 VAL A CA 1
ATOM 860 C C . VAL A 1 109 ? 11.062 21.156 6.152 1 59.38 109 VAL A C 1
ATOM 862 O O . VAL A 1 109 ? 11.219 22.297 5.738 1 59.38 109 VAL A O 1
ATOM 865 N N . GLY A 1 110 ? 11.109 20.25 5.285 1 59.09 110 GLY A N 1
ATOM 866 C CA . GLY A 1 110 ? 10.398 20.578 4.062 1 59.09 110 GLY A CA 1
ATOM 867 C C . GLY A 1 110 ? 8.914 20.828 4.285 1 59.09 110 GLY A C 1
ATOM 868 O O . GLY A 1 110 ? 8.25 20.062 4.988 1 59.09 110 GLY A O 1
ATOM 869 N N . PHE A 1 111 ? 8.586 22.047 4.023 1 61.66 111 PHE A N 1
ATOM 870 C CA . PHE A 1 111 ? 7.203 22.422 4.297 1 61.66 111 PHE A CA 1
ATOM 871 C C . PHE A 1 111 ? 6.285 21.922 3.182 1 61.66 111 PHE A C 1
ATOM 873 O O . PHE A 1 111 ? 6.66 21.953 2.008 1 61.66 111 PHE A O 1
ATOM 880 N N . MET A 1 112 ? 5.07 21.281 3.705 1 70.69 112 MET A N 1
ATOM 881 C CA . MET A 1 112 ? 3.939 21.078 2.805 1 70.69 112 MET A CA 1
ATOM 882 C C . MET A 1 112 ? 3.377 22.422 2.334 1 70.69 112 MET A C 1
ATOM 884 O O . MET A 1 112 ? 3.4 23.406 3.076 1 70.69 112 MET A O 1
ATOM 888 N N . PRO A 1 113 ? 2.973 22.406 1.047 1 78.62 113 PRO A N 1
ATOM 889 C CA . PRO A 1 113 ? 2.291 23.625 0.593 1 78.62 113 PRO A CA 1
ATOM 890 C C . PRO A 1 113 ? 1.157 24.047 1.524 1 78.62 113 PRO A C 1
ATOM 892 O O . PRO A 1 113 ? 0.479 23.203 2.105 1 78.62 113 PRO A O 1
ATOM 895 N N . PHE A 1 114 ? 1.073 25.391 1.622 1 84.19 114 PHE A N 1
ATOM 896 C CA . PHE A 1 114 ? 0.079 25.953 2.527 1 84.19 114 PHE A CA 1
ATOM 897 C C . PHE A 1 114 ? -1.308 25.391 2.225 1 84.19 114 PHE A C 1
ATOM 899 O O . PHE A 1 114 ? -2.045 25.016 3.139 1 84.19 114 PHE A O 1
ATOM 906 N N . THR A 1 115 ? -1.65 25.297 0.974 1 85.81 115 THR A N 1
ATOM 907 C CA . THR A 1 115 ? -2.982 24.859 0.572 1 85.81 115 THR A CA 1
ATOM 908 C C . THR A 1 115 ? -3.238 23.422 1.016 1 85.81 115 THR A C 1
ATOM 910 O O . THR A 1 115 ? -4.336 23.094 1.471 1 85.81 115 THR A O 1
ATOM 913 N N . LEU A 1 116 ? -2.273 22.672 0.924 1 87.56 116 LEU A N 1
ATOM 914 C CA . LEU A 1 116 ? -2.412 21.266 1.335 1 87.56 116 LEU A CA 1
ATOM 915 C C . LEU A 1 116 ? -2.512 21.156 2.852 1 87.56 116 LEU A C 1
ATOM 917 O O . LEU A 1 116 ? -3.291 20.359 3.369 1 87.56 116 LEU A O 1
ATOM 921 N N . SER A 1 117 ? -1.769 21.922 3.531 1 88.38 117 SER A N 1
ATOM 922 C CA . SER A 1 117 ? -1.81 21.938 4.992 1 88.38 117 SER A CA 1
ATOM 923 C C . SER A 1 117 ? -3.178 22.375 5.5 1 88.38 117 SER A C 1
ATOM 925 O O . SER A 1 117 ? -3.721 21.781 6.43 1 88.38 117 SER A O 1
ATOM 927 N N . LEU A 1 118 ? -3.613 23.406 4.855 1 92.5 118 LEU A N 1
ATOM 928 C CA . LEU A 1 118 ? -4.93 23.906 5.227 1 92.5 118 LEU A CA 1
ATOM 929 C C . LEU A 1 118 ? -6.012 22.875 4.941 1 92.5 118 LEU A C 1
ATOM 931 O O . LEU A 1 118 ? -6.871 22.609 5.785 1 92.5 118 LEU A O 1
ATOM 935 N N . ALA A 1 119 ? -5.977 22.281 3.799 1 93.94 119 ALA A N 1
ATOM 936 C CA . ALA A 1 119 ? -6.949 21.266 3.43 1 93.94 119 ALA A CA 1
ATOM 937 C C . ALA A 1 119 ? -6.891 20.078 4.387 1 93.94 119 ALA A C 1
ATOM 939 O O . ALA A 1 119 ? -7.93 19.547 4.789 1 93.94 119 ALA A O 1
ATOM 940 N N . SER A 1 120 ? -5.75 19.688 4.734 1 94.38 120 SER A N 1
ATOM 941 C CA . SER A 1 120 ? -5.578 18.578 5.668 1 94.38 120 SER A CA 1
ATOM 942 C C . SER A 1 120 ? -6.164 18.922 7.035 1 94.38 120 SER A C 1
ATOM 944 O O . SER A 1 120 ? -6.805 18.078 7.668 1 94.38 120 SER A O 1
ATOM 946 N N . PHE A 1 121 ? -5.887 20.125 7.477 1 96.5 121 PHE A N 1
ATOM 947 C CA . PHE A 1 121 ? -6.43 20.578 8.75 1 96.5 121 PHE A CA 1
ATOM 948 C C . PHE A 1 121 ? -7.953 20.578 8.727 1 96.5 121 PHE A C 1
ATOM 950 O O . PHE A 1 121 ? -8.594 20.031 9.625 1 96.5 121 PHE A O 1
ATOM 957 N N . LEU A 1 122 ? -8.5 21.156 7.711 1 96.88 122 LEU A N 1
ATOM 958 C CA . LEU A 1 122 ? -9.953 21.234 7.586 1 96.88 122 LEU A CA 1
ATOM 959 C C . LEU A 1 122 ? -10.562 19.828 7.473 1 96.88 122 LEU A C 1
ATOM 961 O O . LEU A 1 122 ? -11.641 19.578 8.016 1 96.88 122 LEU A O 1
ATOM 965 N N . ASN A 1 123 ? -9.922 19.016 6.742 1 97.56 123 ASN A N 1
ATOM 966 C CA . ASN A 1 123 ? -10.375 17.625 6.652 1 97.56 123 ASN A CA 1
ATOM 967 C C . ASN A 1 123 ? -10.43 16.969 8.023 1 97.56 123 ASN A C 1
ATOM 969 O O . ASN A 1 123 ? -11.406 16.297 8.359 1 97.56 123 ASN A O 1
ATOM 973 N N . GLY A 1 124 ? -9.375 17.188 8.812 1 97.31 124 GLY A N 1
ATOM 974 C CA . GLY A 1 124 ? -9.359 16.703 10.18 1 97.31 124 GLY A CA 1
ATOM 975 C C . GLY A 1 124 ? -10.508 17.234 11.016 1 97.31 124 GLY A C 1
ATOM 976 O O . GLY A 1 124 ? -11.148 16.469 11.758 1 97.31 124 GLY A O 1
ATOM 977 N N . VAL A 1 125 ? -10.75 18.422 10.883 1 97.31 125 VAL A N 1
ATOM 978 C CA . VAL A 1 125 ? -11.836 19.062 11.625 1 97.31 125 VAL A CA 1
ATOM 979 C C . VAL A 1 125 ? -13.172 18.438 11.242 1 97.31 125 VAL A C 1
ATOM 981 O O . VAL A 1 125 ? -13.992 18.125 12.109 1 97.31 125 VAL A O 1
ATOM 984 N N . CYS A 1 126 ? -13.398 18.203 9.992 1 97.31 126 CYS A N 1
ATOM 985 C CA . CYS A 1 126 ? -14.648 17.625 9.516 1 97.31 126 CYS A CA 1
ATOM 986 C C . CYS A 1 126 ? -14.852 16.234 10.086 1 97.31 126 CYS A C 1
ATOM 988 O O . CYS A 1 126 ? -15.906 15.938 10.664 1 97.31 126 CYS A O 1
ATOM 990 N N . TRP A 1 127 ? -13.867 15.414 10.023 1 96.88 127 TRP A N 1
ATOM 991 C CA . TRP A 1 127 ? -14.047 14.023 10.422 1 96.88 127 TRP A CA 1
ATOM 992 C C . TRP A 1 127 ? -13.992 13.883 11.945 1 96.88 127 TRP A C 1
ATOM 994 O O . TRP A 1 127 ? -14.586 12.969 12.508 1 96.88 127 TRP A O 1
ATOM 1004 N N . THR A 1 128 ? -13.266 14.781 12.617 1 97.19 128 THR A N 1
ATOM 1005 C CA . THR A 1 128 ? -13.375 14.852 14.07 1 97.19 128 THR A CA 1
ATOM 1006 C C . THR A 1 128 ? -14.797 15.203 14.492 1 97.19 128 THR A C 1
ATOM 1008 O O . THR A 1 128 ? -15.375 14.547 15.359 1 97.19 128 THR A O 1
ATOM 1011 N N . SER A 1 129 ? -15.359 16.219 13.875 1 96.75 129 SER A N 1
ATOM 1012 C CA . SER A 1 129 ? -16.734 16.641 14.172 1 96.75 129 SER A CA 1
ATOM 1013 C C . SER A 1 129 ? -17.734 15.547 13.82 1 96.75 129 SER A C 1
ATOM 1015 O O . SER A 1 129 ? -18.672 15.305 14.57 1 96.75 129 SER A O 1
ATOM 1017 N N . TYR A 1 130 ? -17.469 14.906 12.695 1 95.38 130 TYR A N 1
ATOM 1018 C CA . TYR A 1 130 ? -18.281 13.781 12.273 1 95.38 130 TYR A CA 1
ATOM 1019 C C . TYR A 1 130 ? -18.297 12.68 13.328 1 95.38 130 TYR A C 1
ATOM 1021 O O . TYR A 1 130 ? -19.328 12.07 13.594 1 95.38 130 TYR A O 1
ATOM 1029 N N . GLY A 1 131 ? -17.219 12.461 13.938 1 94.5 131 GLY A N 1
ATOM 1030 C CA . GLY A 1 131 ? -17.094 11.438 14.961 1 94.5 131 GLY A CA 1
ATOM 1031 C C . GLY A 1 131 ? -17.797 11.797 16.25 1 94.5 131 GLY A C 1
ATOM 1032 O O . GLY A 1 131 ? -18.031 10.93 17.109 1 94.5 131 GLY A O 1
ATOM 1033 N N . PHE A 1 132 ? -18.109 13.062 16.344 1 94.12 132 PHE A N 1
ATOM 1034 C CA . PHE A 1 132 ? -18.844 13.5 17.531 1 94.12 132 PHE A CA 1
ATOM 1035 C C . PHE A 1 132 ? -20.344 13.25 17.375 1 94.12 132 PHE A C 1
ATOM 1037 O O . PHE A 1 132 ? -21.078 13.242 18.359 1 94.12 132 PHE A O 1
ATOM 1044 N N . LEU A 1 133 ? -20.812 13.023 16.109 1 90.12 133 LEU A N 1
ATOM 1045 C CA . LEU A 1 133 ? -22.234 12.938 15.805 1 90.12 133 LEU A CA 1
ATOM 1046 C C . LEU A 1 133 ? -22.578 11.594 15.172 1 90.12 133 LEU A C 1
ATOM 1048 O O . LEU A 1 133 ? -22.594 11.469 13.945 1 90.12 133 LEU A O 1
ATOM 1052 N N . PRO A 1 134 ? -23.047 10.609 15.734 1 88.06 134 PRO A N 1
ATOM 1053 C CA . PRO A 1 134 ? -22.938 10.516 17.188 1 88.06 134 PRO A CA 1
ATOM 1054 C C . PRO A 1 134 ? -21.516 10.211 17.656 1 88.06 134 PRO A C 1
ATOM 1056 O O . PRO A 1 134 ? -20.625 9.992 16.828 1 88.06 134 PRO A O 1
ATOM 1059 N N . PHE A 1 135 ? -21.375 10.195 18.922 1 91.69 135 PHE A N 1
ATOM 1060 C CA . PHE A 1 135 ? -20.047 10.039 19.516 1 91.69 135 PHE A CA 1
ATOM 1061 C C . PHE A 1 135 ? -19.438 8.695 19.125 1 91.69 135 PHE A C 1
ATOM 1063 O O . PHE A 1 135 ? -20 7.641 19.438 1 91.69 135 PHE A O 1
ATOM 1070 N N . ASP A 1 136 ? -18.375 8.719 18.422 1 93.25 136 ASP A N 1
ATOM 1071 C CA . ASP A 1 136 ? -17.562 7.582 17.984 1 93.25 136 ASP A CA 1
ATOM 1072 C C . ASP A 1 136 ? -16.094 7.809 18.297 1 93.25 136 ASP A C 1
ATOM 1074 O O . ASP A 1 136 ? -15.398 8.516 17.562 1 93.25 136 ASP A O 1
ATOM 1078 N N . ILE A 1 137 ? -15.633 7.184 19.281 1 92.62 137 ILE A N 1
ATOM 1079 C CA . ILE A 1 137 ? -14.289 7.422 19.797 1 92.62 137 ILE A CA 1
ATOM 1080 C C . ILE A 1 137 ? -13.258 6.949 18.766 1 92.62 137 ILE A C 1
ATOM 1082 O O . ILE A 1 137 ? -12.18 7.531 18.656 1 92.62 137 ILE A O 1
ATOM 1086 N N . ASN A 1 138 ? -13.539 5.891 18.016 1 91.81 138 ASN A N 1
ATOM 1087 C CA . ASN A 1 138 ? -12.609 5.352 17.016 1 91.81 138 ASN A CA 1
ATOM 1088 C C . ASN A 1 138 ? -12.359 6.352 15.891 1 91.81 138 ASN A C 1
ATOM 1090 O O . ASN A 1 138 ? -11.242 6.434 15.367 1 91.81 138 ASN A O 1
ATOM 1094 N N . LEU A 1 139 ? -13.344 7.016 15.586 1 93.31 139 LEU A N 1
ATOM 1095 C CA . LEU A 1 139 ? -13.25 8.016 14.523 1 93.31 139 LEU A CA 1
ATOM 1096 C C . LEU A 1 139 ? -12.68 9.328 15.062 1 93.31 139 LEU A C 1
ATOM 1098 O O . LEU A 1 139 ? -11.836 9.953 14.422 1 93.31 139 LEU A O 1
ATOM 1102 N N . LEU A 1 140 ? -13.047 9.672 16.219 1 94 140 LEU A N 1
ATOM 1103 C CA . LEU A 1 140 ? -12.742 10.969 16.812 1 94 140 LEU A CA 1
ATOM 1104 C C . LEU A 1 140 ? -11.258 11.078 17.141 1 94 140 LEU A C 1
ATOM 1106 O O . LEU A 1 140 ? -10.617 12.086 16.828 1 94 140 LEU A O 1
ATOM 1110 N N . VAL A 1 141 ? -10.734 10.109 17.703 1 94.19 141 VAL A N 1
ATOM 1111 C CA . VAL A 1 141 ? -9.398 10.195 18.266 1 94.19 141 VAL A CA 1
ATOM 1112 C C . VAL A 1 141 ? -8.367 10.305 17.156 1 94.19 141 VAL A C 1
ATOM 1114 O O . VAL A 1 141 ? -7.578 11.258 17.109 1 94.19 141 VAL A O 1
ATOM 1117 N N . PRO A 1 142 ? -8.367 9.414 16.188 1 93.56 142 PRO A N 1
ATOM 1118 C CA . PRO A 1 142 ? -7.359 9.555 15.133 1 93.56 142 PRO A CA 1
ATOM 1119 C C . PRO A 1 142 ? -7.52 10.844 14.328 1 93.56 142 PRO A C 1
ATOM 1121 O O . PRO A 1 142 ? -6.523 11.508 14.016 1 93.56 142 PRO A O 1
ATOM 1124 N N . ASN A 1 143 ? -8.688 11.227 13.992 1 95.56 143 ASN A N 1
ATOM 1125 C CA . ASN A 1 143 ? -8.906 12.445 13.227 1 95.56 143 ASN A CA 1
ATOM 1126 C C . ASN A 1 143 ? -8.625 13.688 14.055 1 95.56 143 ASN A C 1
ATOM 1128 O O . ASN A 1 143 ? -8.117 14.688 13.539 1 95.56 143 ASN A O 1
ATOM 1132 N N . GLY A 1 144 ? -8.969 13.562 15.344 1 95.75 144 GLY A N 1
ATOM 1133 C CA . GLY A 1 144 ? -8.617 14.648 16.25 1 95.75 144 GLY A CA 1
ATOM 1134 C C . GLY A 1 144 ? -7.121 14.891 16.344 1 95.75 144 GLY A C 1
ATOM 1135 O O . GLY A 1 144 ? -6.668 16.031 16.281 1 95.75 144 GLY A O 1
ATOM 1136 N N . LEU A 1 145 ? -6.395 13.812 16.438 1 93.44 145 LEU A N 1
ATOM 1137 C CA . LEU A 1 145 ? -4.938 13.906 16.422 1 93.44 145 LEU A CA 1
ATOM 1138 C C . LEU A 1 145 ? -4.438 14.484 15.109 1 93.44 145 LEU A C 1
ATOM 1140 O O . LEU A 1 145 ? -3.541 15.328 15.094 1 93.44 145 LEU A O 1
ATOM 1144 N N . GLY A 1 146 ? -5.031 14.039 14.055 1 92.19 146 GLY A N 1
ATOM 1145 C CA . GLY A 1 146 ? -4.699 14.609 12.758 1 92.19 146 GLY A CA 1
ATOM 1146 C C . GLY A 1 146 ? -4.965 16.109 12.672 1 92.19 146 GLY A C 1
ATOM 1147 O O . GLY A 1 146 ? -4.164 16.844 12.109 1 92.19 146 GLY A O 1
ATOM 1148 N N . THR A 1 147 ? -5.98 16.469 13.211 1 95.19 147 THR A N 1
ATOM 1149 C CA . THR A 1 147 ? -6.348 17.875 13.234 1 95.19 147 THR A CA 1
ATOM 1150 C C . THR A 1 147 ? -5.309 18.688 14 1 95.19 147 THR A C 1
ATOM 1152 O O . THR A 1 147 ? -4.891 19.75 13.547 1 95.19 147 THR A O 1
ATOM 1155 N N . LEU A 1 148 ? -4.902 18.156 15.102 1 94.31 148 LEU A N 1
ATOM 1156 C CA . LEU A 1 148 ? -3.904 18.844 15.914 1 94.31 148 LEU A CA 1
ATOM 1157 C C . LEU A 1 148 ? -2.578 18.953 15.164 1 94.31 148 LEU A C 1
ATOM 1159 O O . LEU A 1 148 ? -1.925 20 15.203 1 94.31 148 LEU A O 1
ATOM 1163 N N . PHE A 1 149 ? -2.217 17.938 14.484 1 87.44 149 PHE A N 1
ATOM 1164 C CA . PHE A 1 149 ? -1.005 17.969 13.672 1 87.44 149 PHE A CA 1
ATOM 1165 C C . PHE A 1 149 ? -1.142 18.984 12.539 1 87.44 149 PHE A C 1
ATOM 1167 O O . PHE A 1 149 ? -0.192 19.703 12.219 1 87.44 149 PHE A O 1
ATOM 1174 N N . GLY A 1 150 ? -2.314 18.969 11.953 1 89.44 150 GLY A N 1
ATOM 1175 C CA . GLY A 1 150 ? -2.574 19.953 10.914 1 89.44 150 GLY A CA 1
ATOM 1176 C C . GLY A 1 150 ? -2.51 21.391 11.414 1 89.44 150 GLY A C 1
ATOM 1177 O O . GLY A 1 150 ? -1.945 22.25 10.742 1 89.44 150 GLY A O 1
ATOM 1178 N N . LEU A 1 151 ? -3.002 21.578 12.531 1 92.62 151 LEU A N 1
ATOM 1179 C CA . LEU A 1 151 ? -2.949 22.906 13.141 1 92.62 151 LEU A CA 1
ATOM 1180 C C . LEU A 1 151 ? -1.51 23.312 13.438 1 92.62 151 LEU A C 1
ATOM 1182 O O . LEU A 1 151 ? -1.108 24.453 13.156 1 92.62 151 LEU A O 1
ATOM 1186 N N . ALA A 1 152 ? -0.782 22.422 13.969 1 87.62 152 ALA A N 1
ATOM 1187 C CA . ALA A 1 152 ? 0.625 22.688 14.258 1 87.62 152 ALA A CA 1
ATOM 1188 C C . ALA A 1 152 ? 1.386 23.062 12.992 1 87.62 152 ALA A C 1
ATOM 1190 O O . ALA A 1 152 ? 2.219 23.969 13 1 87.62 152 ALA A O 1
ATOM 1191 N N . GLN A 1 153 ? 1.062 22.344 11.969 1 82.94 153 GLN A N 1
ATOM 1192 C CA . GLN A 1 153 ? 1.699 22.641 10.688 1 82.94 153 GLN A CA 1
ATOM 1193 C C . GLN A 1 153 ? 1.345 24.031 10.195 1 82.94 153 GLN A C 1
ATOM 1195 O O . GLN A 1 153 ? 2.201 24.75 9.672 1 82.94 153 GLN A O 1
ATOM 1200 N N . LEU A 1 154 ? 0.188 24.438 10.32 1 88.31 154 LEU A N 1
ATOM 1201 C CA . LEU A 1 154 ? -0.258 25.75 9.898 1 88.31 154 LEU A CA 1
ATOM 1202 C C . LEU A 1 154 ? 0.386 26.844 10.75 1 88.31 154 LEU A C 1
ATOM 1204 O O . LEU A 1 154 ? 0.75 27.906 10.242 1 88.31 154 LEU A O 1
ATOM 1208 N N . VAL A 1 155 ? 0.489 26.547 11.984 1 86.94 155 VAL A N 1
ATOM 1209 C CA . VAL A 1 155 ? 1.138 27.484 12.891 1 86.94 155 VAL A CA 1
ATOM 1210 C C . VAL A 1 155 ? 2.604 27.656 12.5 1 86.94 155 VAL A C 1
ATOM 1212 O O . VAL A 1 155 ? 3.121 28.781 12.477 1 86.94 155 VAL A O 1
ATOM 1215 N N . LEU A 1 156 ? 3.232 26.578 12.188 1 78.75 156 LEU A N 1
ATOM 1216 C CA . LEU A 1 156 ? 4.617 26.641 11.727 1 78.75 156 LEU A CA 1
ATOM 1217 C C . LEU A 1 156 ? 4.738 27.453 10.445 1 78.75 156 LEU A C 1
ATOM 1219 O O . LEU A 1 156 ? 5.684 28.219 10.281 1 78.75 156 LEU A O 1
ATOM 1223 N N . TYR A 1 157 ? 3.805 27.281 9.594 1 77.12 157 TYR A N 1
ATOM 1224 C CA . TYR A 1 157 ? 3.785 28.047 8.359 1 77.12 157 TYR A CA 1
ATOM 1225 C C . TYR A 1 157 ? 3.641 29.547 8.648 1 77.12 157 TYR A C 1
ATOM 1227 O O . TYR A 1 157 ? 4.309 30.375 8.031 1 77.12 157 TYR A O 1
ATOM 1235 N N . ALA A 1 158 ? 2.781 29.844 9.531 1 80.25 158 ALA A N 1
ATOM 1236 C CA . ALA A 1 158 ? 2.535 31.234 9.867 1 80.25 158 ALA A CA 1
ATOM 1237 C C . ALA A 1 158 ? 3.756 31.859 10.539 1 80.25 158 ALA A C 1
ATOM 1239 O O . ALA A 1 158 ? 4.066 33.031 10.305 1 80.25 158 ALA A O 1
ATOM 1240 N N . CYS A 1 159 ? 4.48 31.062 11.297 1 77.25 159 CYS A N 1
ATOM 1241 C CA . CYS A 1 159 ? 5.645 31.562 12.016 1 77.25 159 CYS A CA 1
ATOM 1242 C C . CYS A 1 159 ? 6.855 31.672 11.102 1 77.25 159 CYS A C 1
ATOM 1244 O O . CYS A 1 159 ? 7.695 32.562 11.273 1 77.25 159 CYS A O 1
ATOM 1246 N N . TYR A 1 160 ? 6.871 30.703 10.234 1 65.44 160 TYR A N 1
ATOM 1247 C CA . TYR A 1 160 ? 8.062 30.688 9.398 1 65.44 160 TYR A CA 1
ATOM 1248 C C . TYR A 1 160 ? 7.777 31.281 8.023 1 65.44 160 TYR A C 1
ATOM 1250 O O . TYR A 1 160 ? 8.672 31.359 7.18 1 65.44 160 TYR A O 1
ATOM 1258 N N . PHE A 1 161 ? 6.52 31.469 7.652 1 59.19 161 PHE A N 1
ATOM 1259 C CA . PHE A 1 161 ? 6.195 32.094 6.379 1 59.19 161 PHE A CA 1
ATOM 1260 C C . PHE A 1 161 ? 7.031 33.344 6.176 1 59.19 161 PHE A C 1
ATOM 1262 O O . PHE A 1 161 ? 7.422 33.688 5.047 1 59.19 161 PHE A O 1
ATOM 1269 N N . LYS A 1 162 ? 7.324 34.125 7.121 1 51.97 162 LYS A N 1
ATOM 1270 C CA . LYS A 1 162 ? 8.078 35.375 6.926 1 51.97 162 LYS A CA 1
ATOM 1271 C C . LYS A 1 162 ? 9.547 35.062 6.637 1 51.97 162 LYS A C 1
ATOM 1273 O O . LYS A 1 162 ? 10.211 35.812 5.91 1 51.97 162 LYS A O 1
ATOM 1278 N N . SER A 1 163 ? 10.133 34.125 7.242 1 47.94 163 SER A N 1
ATOM 1279 C CA . SER A 1 163 ? 11.578 33.969 7.086 1 47.94 163 SER A CA 1
ATOM 1280 C C . SER A 1 163 ? 11.914 33.25 5.789 1 47.94 163 SER A C 1
ATOM 1282 O O . SER A 1 163 ? 12.969 33.5 5.195 1 47.94 163 SER A O 1
ATOM 1284 N N . THR A 1 164 ? 11.289 32.125 5.395 1 46.31 164 THR A N 1
ATOM 1285 C CA . THR A 1 164 ? 11.633 31.344 4.211 1 46.31 164 THR A CA 1
ATOM 1286 C C . THR A 1 164 ? 11.055 31.984 2.953 1 46.31 164 THR A C 1
ATOM 1288 O O . THR A 1 164 ? 11.008 31.359 1.896 1 46.31 164 THR A O 1
ATOM 1291 N N . SER A 1 165 ? 10.453 33.125 2.877 1 43.28 165 SER A N 1
ATOM 1292 C CA . SER A 1 165 ? 10.062 33.75 1.619 1 43.28 165 SER A CA 1
ATOM 1293 C C . SER A 1 165 ? 11.188 33.688 0.599 1 43.28 165 SER A C 1
ATOM 1295 O O . SER A 1 165 ? 10.945 33.688 -0.609 1 43.28 165 SER A O 1
ATOM 1297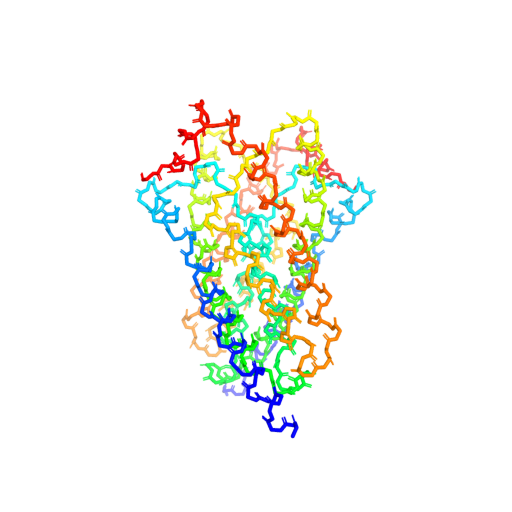 N N . LYS A 1 166 ? 12.469 34.125 0.86 1 40.16 166 LYS A N 1
ATOM 1298 C CA . LYS A 1 166 ? 13.453 34.406 -0.186 1 40.16 166 LYS A CA 1
ATOM 1299 C C . LYS A 1 166 ? 13.953 33.094 -0.808 1 40.16 166 LYS A C 1
ATOM 1301 O O . LYS A 1 166 ? 14.094 33 -2.027 1 40.16 166 LYS A O 1
ATOM 1306 N N . LYS A 1 167 ? 14.82 32.188 -0.229 1 38.88 167 LYS A N 1
ATOM 1307 C CA . LYS A 1 167 ? 15.703 31.234 -0.912 1 38.88 167 LYS A CA 1
ATOM 1308 C C . LYS A 1 167 ? 14.945 29.969 -1.324 1 38.88 167 LYS A C 1
ATOM 1310 O O . LYS A 1 167 ? 15.141 29.453 -2.428 1 38.88 167 LYS A O 1
ATOM 1315 N N . ASP A 1 168 ? 14.172 29.109 -0.547 1 40.38 168 ASP A N 1
ATOM 1316 C CA . ASP A 1 168 ? 13.734 27.734 -0.756 1 40.38 168 ASP A CA 1
ATOM 1317 C C . ASP A 1 168 ? 12.359 27.688 -1.414 1 40.38 168 ASP A C 1
ATOM 1319 O O . ASP A 1 168 ? 11.75 26.625 -1.528 1 40.38 168 ASP A O 1
ATOM 1323 N N . ALA A 1 169 ? 11.539 28.656 -1.629 1 39.03 169 ALA A N 1
ATOM 1324 C CA . ALA A 1 169 ? 10.352 28.703 -2.486 1 39.03 169 ALA A CA 1
ATOM 1325 C C . ALA A 1 169 ? 10.625 28.047 -3.832 1 39.03 169 ALA A C 1
ATOM 1327 O O . ALA A 1 169 ? 9.688 27.703 -4.559 1 39.03 169 ALA A O 1
ATOM 1328 N N . ARG A 1 170 ? 11.805 28.141 -4.371 1 35.59 170 ARG A N 1
ATOM 1329 C CA . ARG A 1 170 ? 12.25 27.562 -5.629 1 35.59 170 ARG A CA 1
ATOM 1330 C C . ARG A 1 170 ? 12.266 26.031 -5.551 1 35.59 170 ARG A C 1
ATOM 1332 O O . ARG A 1 170 ? 12.258 25.359 -6.582 1 35.59 170 ARG A O 1
ATOM 1339 N N . ALA A 1 171 ? 12.641 25.406 -4.535 1 37.81 171 ALA A N 1
ATOM 1340 C CA . ALA A 1 171 ? 12.805 23.969 -4.371 1 37.81 171 ALA A CA 1
ATOM 1341 C C . ALA A 1 171 ? 11.461 23.266 -4.191 1 37.81 171 ALA A C 1
ATOM 1343 O O . ALA A 1 171 ? 11.344 22.062 -4.383 1 37.81 171 ALA A O 1
ATOM 1344 N N . GLU A 1 172 ? 10.445 23.734 -3.635 1 36.69 172 GLU A N 1
ATOM 1345 C CA . GLU A 1 172 ? 9.117 23.156 -3.422 1 36.69 172 GLU A CA 1
ATOM 1346 C C . GLU A 1 172 ? 8.414 22.906 -4.75 1 36.69 172 GLU A C 1
ATOM 1348 O O . GLU A 1 172 ? 7.664 21.938 -4.883 1 36.69 172 GLU A O 1
ATOM 1353 N N . VAL A 1 173 ? 8.289 23.984 -5.602 1 35.59 173 VAL A N 1
ATOM 1354 C CA . VAL A 1 173 ? 7.75 23.891 -6.957 1 35.59 173 VAL A CA 1
ATOM 1355 C C . VAL A 1 173 ? 8.609 22.938 -7.793 1 35.59 173 VAL A C 1
ATOM 1357 O O . VAL A 1 173 ? 8.195 22.516 -8.875 1 35.59 173 VAL A O 1
ATOM 1360 N N . GLU A 1 174 ? 9.781 22.859 -7.609 1 31.3 174 GLU A N 1
ATOM 1361 C CA . GLU A 1 174 ? 10.633 21.984 -8.422 1 31.3 174 GLU A CA 1
ATOM 1362 C C . GLU A 1 174 ? 10.344 20.516 -8.148 1 31.3 174 GLU A C 1
ATOM 1364 O O . GLU A 1 174 ? 11.242 19.766 -7.738 1 31.3 174 GLU A O 1
ATOM 1369 N N . LEU A 1 175 ? 9.398 20.172 -7.34 1 30.03 175 LEU A N 1
ATOM 1370 C CA . LEU A 1 175 ? 8.961 18.938 -7.969 1 30.03 175 LEU A CA 1
ATOM 1371 C C . LEU A 1 175 ? 8.719 19.141 -9.461 1 30.03 175 LEU A C 1
ATOM 1373 O O . LEU A 1 175 ? 8.031 20.094 -9.859 1 30.03 175 LEU A O 1
ATOM 1377 N N . PRO A 1 176 ? 9.672 18.875 -10.266 1 26.47 176 PRO A N 1
ATOM 1378 C CA . PRO A 1 176 ? 9.539 19.344 -11.641 1 26.47 176 PRO A CA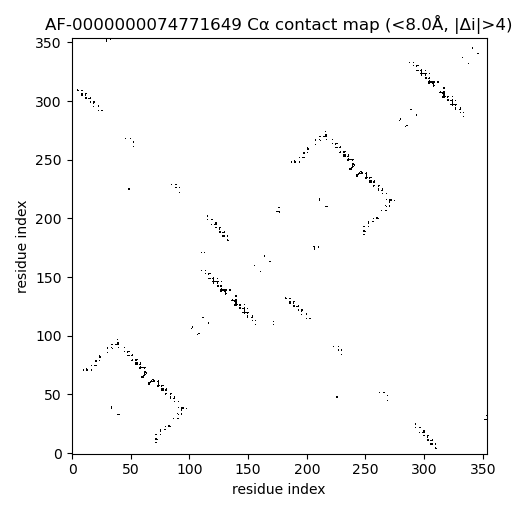 1
ATOM 1379 C C . PRO A 1 176 ? 8.094 19.406 -12.117 1 26.47 176 PRO A C 1
ATOM 1381 O O . PRO A 1 176 ? 7.312 18.484 -11.828 1 26.47 176 PRO A O 1
ATOM 1384 N N . VAL A 1 177 ? 7.562 20.672 -12.32 1 22.8 177 VAL A N 1
ATOM 1385 C CA . VAL A 1 177 ? 6.461 20.719 -13.273 1 22.8 177 VAL A CA 1
ATOM 1386 C C . VAL A 1 177 ? 6.75 19.781 -14.445 1 22.8 177 VAL A C 1
ATOM 1388 O O . VAL A 1 177 ? 7.875 19.734 -14.945 1 22.8 177 VAL A O 1
ATOM 1391 N N . MET B 1 1 ? -34.5 17 17.688 1 50.06 1 MET B N 1
ATOM 1392 C CA . MET B 1 1 ? -33.125 17.125 18.141 1 50.06 1 MET B CA 1
ATOM 1393 C C . MET B 1 1 ? -32.219 16.109 17.438 1 50.06 1 MET B C 1
ATOM 1395 O O . MET B 1 1 ? -31.141 16.469 16.969 1 50.06 1 MET B O 1
ATOM 1399 N N . ILE B 1 2 ? -32.75 14.875 17.344 1 58.75 2 ILE B N 1
ATOM 1400 C CA . ILE B 1 2 ? -32.062 13.742 16.719 1 58.75 2 ILE B CA 1
ATOM 1401 C C . ILE B 1 2 ? -32 13.961 15.203 1 58.75 2 ILE B C 1
ATOM 1403 O O . ILE B 1 2 ? -30.953 13.758 14.578 1 58.75 2 ILE B O 1
ATOM 1407 N N . MET B 1 3 ? -33.156 14.398 14.688 1 63.75 3 MET B N 1
ATOM 1408 C CA . MET B 1 3 ? -33.219 14.648 13.25 1 63.75 3 MET B CA 1
ATOM 1409 C C . MET B 1 3 ? -32.188 15.695 12.844 1 63.75 3 MET B C 1
ATOM 1411 O O . MET B 1 3 ? -31.516 15.555 11.812 1 63.75 3 MET B O 1
ATOM 1415 N N . ASN B 1 4 ? -31.953 16.641 13.859 1 84.69 4 ASN B N 1
ATOM 1416 C CA . ASN B 1 4 ? -31.031 17.75 13.586 1 84.69 4 ASN B CA 1
ATOM 1417 C C . ASN B 1 4 ? -29.578 17.281 13.594 1 84.69 4 ASN B C 1
ATOM 1419 O O . ASN B 1 4 ? -28.797 17.656 12.719 1 84.69 4 ASN B O 1
ATOM 1423 N N . GLN B 1 5 ? -29.375 16.281 14.367 1 86.81 5 GLN B N 1
ATOM 1424 C CA . GLN B 1 5 ? -28.016 15.789 14.469 1 86.81 5 GLN B CA 1
ATOM 1425 C C . GLN B 1 5 ? -27.625 14.992 13.227 1 86.81 5 GLN B C 1
ATOM 1427 O O . GLN B 1 5 ? -26.484 15.086 12.758 1 86.81 5 GLN B O 1
ATOM 1432 N N . SER B 1 6 ? -28.656 14.281 12.727 1 89.62 6 SER B N 1
ATOM 1433 C CA . SER B 1 6 ? -28.422 13.469 11.547 1 89.62 6 SER B CA 1
ATOM 1434 C C . SER B 1 6 ? -28.141 14.344 10.32 1 89.62 6 SER B C 1
ATOM 1436 O O . SER B 1 6 ? -27.312 14.008 9.484 1 89.62 6 SER B O 1
ATOM 1438 N N . ILE B 1 7 ? -28.859 15.422 10.25 1 93.06 7 ILE B N 1
ATOM 1439 C CA . ILE B 1 7 ? -28.672 16.344 9.133 1 93.06 7 ILE B CA 1
ATOM 1440 C C . ILE B 1 7 ? -27.312 17.016 9.227 1 93.06 7 ILE B C 1
ATOM 1442 O O . ILE B 1 7 ? -26.594 17.125 8.227 1 93.06 7 ILE B O 1
ATOM 1446 N N . ILE B 1 8 ? -26.984 17.5 10.383 1 94.12 8 ILE B N 1
ATOM 1447 C CA . ILE B 1 8 ? -25.703 18.156 10.602 1 94.12 8 ILE B CA 1
ATOM 1448 C C . ILE B 1 8 ? -24.562 17.188 10.297 1 94.12 8 ILE B C 1
ATOM 1450 O O . ILE B 1 8 ? -23.594 17.547 9.625 1 94.12 8 ILE B O 1
ATOM 1454 N N . ARG B 1 9 ? -24.656 16 10.75 1 94.88 9 ARG B N 1
ATOM 1455 C CA . ARG B 1 9 ? -23.641 14.984 10.492 1 94.88 9 ARG B CA 1
ATOM 1456 C C . ARG B 1 9 ? -23.484 14.742 8.992 1 94.88 9 ARG B C 1
ATOM 1458 O O . ARG B 1 9 ? -22.359 14.625 8.492 1 94.88 9 ARG B O 1
ATOM 1465 N N . ASN B 1 10 ? -24.594 14.672 8.328 1 95.12 10 ASN B N 1
ATOM 1466 C CA . ASN B 1 10 ? -24.578 14.461 6.887 1 95.12 10 ASN B CA 1
ATOM 1467 C C . ASN B 1 10 ? -23.891 15.609 6.164 1 95.12 10 ASN B C 1
ATOM 1469 O O . ASN B 1 10 ? -23.109 15.398 5.23 1 95.12 10 ASN B O 1
ATOM 1473 N N . ILE B 1 11 ? -24.188 16.766 6.574 1 96.06 11 ILE B N 1
ATOM 1474 C CA . ILE B 1 11 ? -23.578 17.938 5.961 1 96.06 11 ILE B CA 1
ATOM 1475 C C . ILE B 1 11 ? -22.062 17.922 6.188 1 96.06 11 ILE B C 1
ATOM 1477 O O . ILE B 1 11 ? -21.297 18.094 5.246 1 96.06 11 ILE B O 1
ATOM 1481 N N . ILE B 1 12 ? -21.641 17.672 7.371 1 96.62 12 ILE B N 1
ATOM 1482 C CA . ILE B 1 12 ? -20.219 17.609 7.727 1 96.62 12 ILE B CA 1
ATOM 1483 C C . ILE B 1 12 ? -19.531 16.516 6.926 1 96.62 12 ILE B C 1
ATOM 1485 O O . ILE B 1 12 ? -18.438 16.703 6.402 1 96.62 12 ILE B O 1
ATOM 1489 N N . GLY B 1 13 ? -20.203 15.406 6.879 1 96.75 13 GLY B N 1
ATOM 1490 C CA . GLY B 1 13 ? -19.672 14.289 6.121 1 96.75 13 GLY B CA 1
ATOM 1491 C C . GLY B 1 13 ? -19.484 14.602 4.645 1 96.75 13 GLY B C 1
ATOM 1492 O O . GLY B 1 13 ? -18.5 14.188 4.035 1 96.75 13 GLY B O 1
ATOM 1493 N N . ILE B 1 14 ? -20.406 15.266 4.094 1 97.62 14 ILE B N 1
ATOM 1494 C CA . ILE B 1 14 ? -20.344 15.641 2.682 1 97.62 14 ILE B CA 1
ATOM 1495 C C . ILE B 1 14 ? -19.188 16.625 2.461 1 97.62 14 ILE B C 1
ATOM 1497 O O . ILE B 1 14 ? -18.406 16.453 1.524 1 97.62 14 ILE B O 1
ATOM 1501 N N . ILE B 1 15 ? -19.078 17.609 3.279 1 97.38 15 ILE B N 1
ATOM 1502 C CA . ILE B 1 15 ? -17.969 18.547 3.193 1 97.38 15 ILE B CA 1
ATOM 1503 C C . ILE B 1 15 ? -16.641 17.797 3.34 1 97.38 15 ILE B C 1
ATOM 1505 O O . ILE B 1 15 ? -15.703 18.016 2.566 1 97.38 15 ILE B O 1
ATOM 1509 N N . GLY B 1 16 ? -16.547 16.891 4.328 1 97.69 16 GLY B N 1
ATOM 1510 C CA . GLY B 1 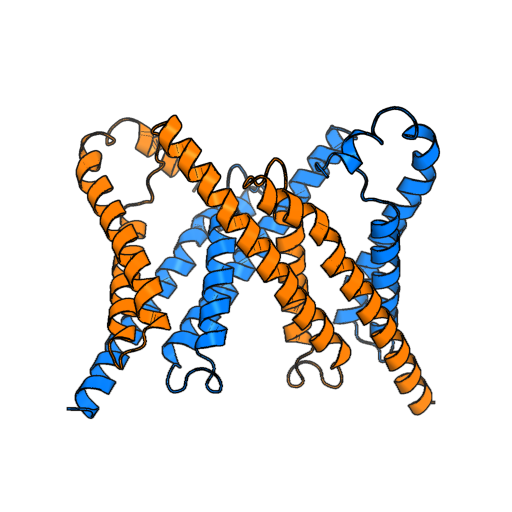16 ? -15.367 16.062 4.508 1 97.69 16 GLY B CA 1
ATOM 1511 C C . GLY B 1 16 ? -15.023 15.242 3.279 1 97.69 16 GLY B C 1
ATOM 1512 O O . GLY B 1 16 ? -13.844 15.109 2.93 1 97.69 16 GLY B O 1
ATOM 1513 N N . ASN B 1 17 ? -16.016 14.742 2.627 1 98.44 17 ASN B N 1
ATOM 1514 C CA . ASN B 1 17 ? -15.797 13.977 1.401 1 98.44 17 ASN B CA 1
ATOM 1515 C C . ASN B 1 17 ? -15.219 14.852 0.294 1 98.44 17 ASN B C 1
ATOM 1517 O O . ASN B 1 17 ? -14.297 14.43 -0.411 1 98.44 17 ASN B O 1
ATOM 1521 N N . VAL B 1 18 ? -15.711 16.016 0.134 1 97.81 18 VAL B N 1
ATOM 1522 C CA . VAL B 1 18 ? -15.227 16.922 -0.898 1 97.81 18 VAL B CA 1
ATOM 1523 C C . VAL B 1 18 ? -13.773 17.297 -0.628 1 97.81 18 VAL B C 1
ATOM 1525 O O . VAL B 1 18 ? -12.93 17.219 -1.528 1 97.81 18 VAL B O 1
ATOM 1528 N N . ILE B 1 19 ? -13.438 17.641 0.559 1 97.81 19 ILE B N 1
ATOM 1529 C CA . ILE B 1 19 ? -12.078 18.016 0.926 1 97.81 19 ILE B CA 1
ATOM 1530 C C . ILE B 1 19 ? -11.141 16.828 0.76 1 97.81 19 ILE B C 1
ATOM 1532 O O . ILE B 1 19 ? -10.055 16.953 0.194 1 97.81 19 ILE B O 1
ATOM 1536 N N . SER B 1 20 ? -11.602 15.703 1.26 1 98 20 SER B N 1
ATOM 1537 C CA . SER B 1 20 ? -10.797 14.492 1.135 1 98 20 SER B CA 1
ATOM 1538 C C . SER B 1 20 ? -10.508 14.172 -0.328 1 98 20 SER B C 1
ATOM 1540 O O . SER B 1 20 ? -9.391 13.781 -0.672 1 98 20 SER B O 1
ATOM 1542 N N . CYS B 1 21 ? -11.523 14.344 -1.121 1 97.69 21 CYS B N 1
ATOM 1543 C CA . CYS B 1 21 ? -11.32 14.086 -2.543 1 97.69 21 CYS B CA 1
ATOM 1544 C C . CYS B 1 21 ? -10.266 15.023 -3.119 1 97.69 21 CYS B C 1
ATOM 1546 O O . CYS B 1 21 ? -9.414 14.594 -3.898 1 97.69 21 CYS B O 1
ATOM 1548 N N . GLY B 1 22 ? -10.328 16.266 -2.789 1 97.06 22 GLY B N 1
ATOM 1549 C CA . GLY B 1 22 ? -9.297 17.203 -3.189 1 97.06 22 GLY B CA 1
ATOM 1550 C C . GLY B 1 22 ? -7.91 16.812 -2.717 1 97.06 22 GLY B C 1
ATOM 1551 O O . GLY B 1 22 ? -6.934 16.938 -3.461 1 97.06 22 GLY B O 1
ATOM 1552 N N . LEU B 1 23 ? -7.824 16.328 -1.507 1 96.44 23 LEU B N 1
ATOM 1553 C CA . LEU B 1 23 ? -6.547 15.891 -0.956 1 96.44 23 LEU B CA 1
ATOM 1554 C C . LEU B 1 23 ? -6.02 14.68 -1.713 1 96.44 23 LEU B C 1
ATOM 1556 O O . LEU B 1 23 ? -4.816 14.57 -1.964 1 96.44 23 LEU B O 1
ATOM 1560 N N . PHE B 1 24 ? -6.926 13.742 -2.096 1 97.5 24 PHE B N 1
ATOM 1561 C CA . PHE B 1 24 ? -6.516 12.57 -2.855 1 97.5 24 PHE B CA 1
ATOM 1562 C C . PHE B 1 24 ? -6.055 12.961 -4.254 1 97.5 24 PHE B C 1
ATOM 1564 O O . PHE B 1 24 ? -5.223 12.273 -4.855 1 97.5 24 PHE B O 1
ATOM 1571 N N . LEU B 1 25 ? -6.5 14.102 -4.758 1 96.81 25 LEU B N 1
ATOM 1572 C CA . LEU B 1 25 ? -6.156 14.562 -6.102 1 96.81 25 LEU B CA 1
ATOM 1573 C C . LEU B 1 25 ? -4.875 15.391 -6.082 1 96.81 25 LEU B C 1
ATOM 1575 O O . LEU B 1 25 ? -4.234 15.57 -7.121 1 96.81 25 LEU B O 1
ATOM 1579 N N . SER B 1 26 ? -4.496 15.836 -5.02 1 94.81 26 SER B N 1
ATOM 1580 C CA . SER B 1 26 ? -3.418 16.812 -4.898 1 94.81 26 SER B CA 1
ATOM 1581 C C . SER B 1 26 ? -2.098 16.25 -5.41 1 94.81 26 SER B C 1
ATOM 1583 O O . SER B 1 26 ? -1.271 16.984 -5.953 1 94.81 26 SER B O 1
ATOM 1585 N N . PRO B 1 27 ? -1.812 14.945 -5.297 1 94.62 27 PRO B N 1
ATOM 1586 C CA . PRO B 1 27 ? -0.542 14.414 -5.797 1 94.62 27 PRO B CA 1
ATOM 1587 C C . PRO B 1 27 ? -0.542 14.219 -7.312 1 94.62 27 PRO B C 1
ATOM 1589 O O . PRO B 1 27 ? 0.498 13.906 -7.898 1 94.62 27 PRO B O 1
ATOM 1592 N N . MET B 1 28 ? -1.58 14.477 -7.98 1 95.5 28 MET B N 1
ATOM 1593 C CA . MET B 1 28 ? -1.737 14.156 -9.391 1 95.5 28 MET B CA 1
ATOM 1594 C C . MET B 1 28 ? -0.687 14.875 -10.234 1 95.5 28 MET B C 1
ATOM 1596 O O . MET B 1 28 ? -0.08 14.266 -11.125 1 95.5 28 MET B O 1
ATOM 1600 N N . PRO B 1 29 ? -0.338 16.141 -10.016 1 92.69 29 PRO B N 1
ATOM 1601 C CA . PRO B 1 29 ? 0.711 16.781 -10.805 1 92.69 29 PRO B CA 1
ATOM 1602 C C . PRO B 1 29 ? 2.061 16.078 -10.68 1 92.69 29 PRO B C 1
ATOM 1604 O O . PRO B 1 29 ? 2.793 15.969 -11.664 1 92.69 29 PRO B O 1
ATOM 1607 N N . THR B 1 30 ? 2.357 15.641 -9.531 1 92.25 30 THR B N 1
ATOM 1608 C CA . THR B 1 30 ? 3.594 14.906 -9.297 1 92.25 30 THR B CA 1
ATOM 1609 C C . THR B 1 30 ? 3.625 13.625 -10.133 1 92.25 30 THR B C 1
ATOM 1611 O O . THR B 1 30 ? 4.633 13.32 -10.773 1 92.25 30 THR B O 1
ATOM 1614 N N . TYR B 1 31 ? 2.559 12.953 -10.148 1 95.5 31 TYR B N 1
ATOM 1615 C CA . TYR B 1 31 ? 2.543 11.656 -10.82 1 95.5 31 TYR B CA 1
ATOM 1616 C C . TYR B 1 31 ? 2.441 11.836 -12.336 1 95.5 31 TYR B C 1
ATOM 1618 O O . TYR B 1 31 ? 2.916 10.984 -13.094 1 95.5 31 TYR B O 1
ATOM 1626 N N . ILE B 1 32 ? 1.864 12.938 -12.766 1 95.62 32 ILE B N 1
ATOM 1627 C CA . ILE B 1 32 ? 1.94 13.273 -14.18 1 95.62 32 ILE B CA 1
ATOM 1628 C C . ILE B 1 32 ? 3.398 13.484 -14.586 1 95.62 32 ILE B C 1
ATOM 1630 O O . ILE B 1 32 ? 3.828 13.016 -15.641 1 95.62 32 ILE B O 1
ATOM 1634 N N . GLN B 1 33 ? 4.168 14.102 -13.789 1 94.62 33 GLN B N 1
ATOM 1635 C CA . GLN B 1 33 ? 5.59 14.305 -14.047 1 94.62 33 GLN B CA 1
ATOM 1636 C C . GLN B 1 33 ? 6.344 12.984 -14.078 1 94.62 33 GLN B C 1
ATOM 1638 O O . GLN B 1 33 ? 7.211 12.773 -14.93 1 94.62 33 GLN B O 1
ATOM 1643 N N . ILE B 1 34 ? 6.02 12.125 -13.172 1 94.12 34 ILE B N 1
ATOM 1644 C CA . ILE B 1 34 ? 6.656 10.812 -13.117 1 94.12 34 ILE B CA 1
ATOM 1645 C C . ILE B 1 34 ? 6.391 10.047 -14.406 1 94.12 34 ILE B C 1
ATOM 1647 O O . ILE B 1 34 ? 7.305 9.453 -14.977 1 94.12 34 ILE B O 1
ATOM 1651 N N . ILE B 1 35 ? 5.195 10.148 -14.852 1 95.62 35 ILE B N 1
ATOM 1652 C CA . ILE B 1 35 ? 4.805 9.43 -16.062 1 95.62 35 ILE B CA 1
ATOM 1653 C C . ILE B 1 35 ? 5.512 10.031 -17.281 1 95.62 35 ILE B C 1
ATOM 1655 O O . ILE B 1 35 ? 6.027 9.305 -18.125 1 95.62 35 ILE B O 1
ATOM 1659 N N . LYS B 1 36 ? 5.594 11.289 -17.328 1 95.81 36 LYS B N 1
ATOM 1660 C CA . LYS B 1 36 ? 6.211 11.984 -18.453 1 95.81 36 LYS B CA 1
ATOM 1661 C C . LYS B 1 36 ? 7.715 11.734 -18.484 1 95.81 36 LYS B C 1
ATOM 1663 O O . LYS B 1 36 ? 8.281 11.492 -19.562 1 95.81 36 LYS B O 1
ATOM 1668 N N . SER B 1 37 ? 8.344 11.734 -17.328 1 94.69 37 SER B N 1
ATOM 1669 C CA . SER B 1 37 ? 9.789 11.586 -17.266 1 94.69 37 SER B CA 1
ATOM 1670 C C . SER B 1 37 ? 10.195 10.117 -17.203 1 94.69 37 SER B C 1
ATOM 1672 O O . SER B 1 37 ? 11.367 9.781 -17.375 1 94.69 37 SER B O 1
ATOM 1674 N N . LYS B 1 38 ? 9.195 9.242 -16.891 1 93.62 38 LYS B N 1
ATOM 1675 C CA . LYS B 1 38 ? 9.43 7.812 -16.719 1 93.62 38 LYS B CA 1
ATOM 1676 C C . LYS B 1 38 ? 10.484 7.551 -15.648 1 93.62 38 LYS B C 1
ATOM 1678 O O . LYS B 1 38 ? 11.352 6.691 -15.82 1 93.62 38 LYS B O 1
ATOM 1683 N N . ASP B 1 39 ? 10.391 8.406 -14.695 1 91.75 39 ASP B N 1
ATOM 1684 C CA . ASP B 1 39 ? 11.336 8.383 -13.586 1 91.75 39 ASP B CA 1
ATOM 1685 C C . ASP B 1 39 ? 10.672 8.852 -12.289 1 91.75 39 ASP B C 1
ATOM 1687 O O . ASP B 1 39 ? 9.945 9.852 -12.281 1 91.75 39 ASP B O 1
ATOM 1691 N N . VAL B 1 40 ? 10.914 8.062 -11.172 1 91.31 40 VAL B N 1
ATOM 1692 C CA . VAL B 1 40 ? 10.297 8.438 -9.906 1 91.31 40 VAL B CA 1
ATOM 1693 C C . VAL B 1 40 ? 11.094 9.562 -9.25 1 91.31 40 VAL B C 1
ATOM 1695 O O . VAL B 1 40 ? 10.609 10.219 -8.32 1 91.31 40 VAL B O 1
ATOM 1698 N N . LYS B 1 41 ? 12.211 9.922 -9.781 1 84.69 41 LYS B N 1
ATOM 1699 C CA . LYS B 1 41 ? 13.047 11 -9.25 1 84.69 41 LYS B CA 1
ATOM 1700 C C . LYS B 1 41 ? 13.305 10.805 -7.758 1 84.69 41 LYS B C 1
ATOM 1702 O O . LYS B 1 41 ? 13.727 9.727 -7.328 1 84.69 41 LYS B O 1
ATOM 1707 N N . LYS B 1 42 ? 13.258 11.789 -6.914 1 84.31 42 LYS B N 1
ATOM 1708 C CA . LYS B 1 42 ? 13.508 11.734 -5.477 1 84.31 42 LYS B CA 1
ATOM 1709 C C . LYS B 1 42 ? 12.203 11.594 -4.699 1 84.31 42 LYS B C 1
ATOM 1711 O O . LYS B 1 42 ? 12.172 11.844 -3.492 1 84.31 42 LYS B O 1
ATOM 1716 N N . PHE B 1 43 ? 11.172 11.18 -5.387 1 86.31 43 PHE B N 1
ATOM 1717 C CA . PHE B 1 43 ? 9.883 11.07 -4.711 1 86.31 43 PHE B CA 1
ATOM 1718 C C . PHE B 1 43 ? 9.805 9.781 -3.9 1 86.31 43 PHE B C 1
ATOM 1720 O O . PHE B 1 43 ? 10.336 8.75 -4.312 1 86.31 43 PHE B O 1
ATOM 1727 N N . SER B 1 44 ? 9.109 9.93 -2.74 1 87.81 44 SER B N 1
ATOM 1728 C CA . SER B 1 44 ? 8.922 8.789 -1.845 1 87.81 44 SER B CA 1
ATOM 1729 C C . SER B 1 44 ? 7.492 8.266 -1.916 1 87.81 44 SER B C 1
ATOM 1731 O O . SER B 1 44 ? 6.539 9.047 -1.988 1 87.81 44 SER B O 1
ATOM 1733 N N . PRO B 1 45 ? 7.355 6.922 -1.879 1 91.62 45 PRO B N 1
ATOM 1734 C CA . PRO B 1 45 ? 6.004 6.352 -1.874 1 91.62 45 PRO B CA 1
ATOM 1735 C C . PRO B 1 45 ? 5.383 6.32 -0.479 1 91.62 45 PRO B C 1
ATOM 1737 O O . PRO B 1 45 ? 4.219 5.945 -0.328 1 91.62 45 PRO B O 1
ATOM 1740 N N . ILE B 1 46 ? 6.094 6.75 0.534 1 89.5 46 ILE B N 1
ATOM 1741 C CA . ILE B 1 46 ? 5.73 6.555 1.933 1 89.5 46 ILE B CA 1
ATOM 1742 C C . ILE B 1 46 ? 4.418 7.273 2.23 1 89.5 46 ILE B C 1
ATOM 1744 O O . ILE B 1 46 ? 3.512 6.699 2.84 1 89.5 46 ILE B O 1
ATOM 1748 N N . PRO B 1 47 ? 4.258 8.5 1.751 1 89.94 47 PRO B N 1
ATOM 1749 C CA . PRO B 1 47 ? 2.996 9.18 2.059 1 89.94 47 PRO B CA 1
ATOM 1750 C C . PRO B 1 47 ? 1.786 8.492 1.431 1 89.94 47 PRO B C 1
ATOM 1752 O O . PRO B 1 47 ? 0.717 8.438 2.043 1 89.94 47 PRO B O 1
ATOM 1755 N N . TYR B 1 48 ? 1.971 7.957 0.331 1 95.12 48 TYR B N 1
ATOM 1756 C CA . TYR B 1 48 ? 0.878 7.305 -0.384 1 95.12 48 TYR B CA 1
ATOM 1757 C C . TYR B 1 48 ? 0.552 5.953 0.237 1 95.12 48 TYR B C 1
ATOM 1759 O O . TYR B 1 48 ? -0.61 5.539 0.268 1 95.12 48 TYR B O 1
ATOM 1767 N N . LEU B 1 49 ? 1.586 5.332 0.652 1 94.44 49 LEU B N 1
ATOM 1768 C CA . LEU B 1 49 ? 1.401 4.078 1.37 1 94.44 49 LEU B CA 1
ATOM 1769 C C . LEU B 1 49 ? 0.631 4.301 2.668 1 94.44 49 LEU B C 1
ATOM 1771 O O . LEU B 1 49 ? -0.323 3.576 2.961 1 94.44 49 LEU B O 1
ATOM 1775 N N . ALA B 1 50 ? 1.021 5.285 3.43 1 93.62 50 ALA B N 1
ATOM 1776 C CA . ALA B 1 50 ? 0.348 5.613 4.684 1 93.62 50 ALA B CA 1
ATOM 1777 C C . ALA B 1 50 ? -1.121 5.953 4.441 1 93.62 50 ALA B C 1
ATOM 1779 O O . ALA B 1 50 ? -1.995 5.52 5.195 1 93.62 50 ALA B O 1
ATOM 1780 N N . THR B 1 51 ? -1.34 6.641 3.4 1 96.38 51 THR B N 1
ATOM 1781 C CA . THR B 1 51 ? -2.707 7.023 3.068 1 96.38 51 THR B CA 1
ATOM 1782 C C . THR B 1 51 ? -3.525 5.805 2.654 1 96.38 51 THR B C 1
ATOM 1784 O O . THR B 1 51 ? -4.699 5.688 3.016 1 96.38 51 THR B O 1
ATOM 1787 N N . LEU B 1 52 ? -2.918 4.926 1.889 1 96.88 52 LEU B N 1
ATOM 1788 C CA . LEU B 1 52 ? -3.623 3.709 1.501 1 96.88 52 LEU B CA 1
ATOM 1789 C C . LEU B 1 52 ? -4.039 2.906 2.73 1 96.88 52 LEU B C 1
ATOM 1791 O O . LEU B 1 52 ? -5.188 2.467 2.83 1 96.88 52 LEU B O 1
ATOM 1795 N N . LEU B 1 53 ? -3.141 2.732 3.643 1 95.31 53 LEU B N 1
ATOM 1796 C CA . LEU B 1 53 ? -3.451 1.977 4.852 1 95.31 53 LEU B CA 1
ATOM 1797 C C . LEU B 1 53 ? -4.551 2.664 5.656 1 95.31 53 LEU B C 1
ATOM 1799 O O . LEU B 1 53 ? -5.434 1.999 6.203 1 95.31 53 LEU B O 1
ATOM 1803 N N . ASN B 1 54 ? -4.48 4.012 5.703 1 95.12 54 ASN B N 1
ATOM 1804 C CA . ASN B 1 54 ? -5.523 4.781 6.371 1 95.12 54 ASN B CA 1
ATOM 1805 C C . ASN B 1 54 ? -6.887 4.559 5.719 1 95.12 54 ASN B C 1
ATOM 1807 O O . ASN B 1 54 ? -7.875 4.305 6.414 1 95.12 54 ASN B O 1
ATOM 1811 N N . CYS B 1 55 ? -6.879 4.582 4.441 1 97.44 55 CYS B N 1
ATOM 1812 C CA . CYS B 1 55 ? -8.125 4.387 3.709 1 97.44 55 CYS B CA 1
ATOM 1813 C C . CYS B 1 55 ? -8.656 2.969 3.889 1 97.44 55 CYS B C 1
ATOM 1815 O O . CYS B 1 55 ? -9.859 2.76 4.012 1 97.44 55 CYS B O 1
ATOM 1817 N N . LEU B 1 56 ? -7.75 2.031 3.838 1 95.69 56 LEU B N 1
ATOM 1818 C CA . LEU B 1 56 ? -8.164 0.65 4.059 1 95.69 56 LEU B CA 1
ATOM 1819 C C . LEU B 1 56 ? -8.773 0.484 5.445 1 95.69 56 LEU B C 1
ATOM 1821 O O . LEU B 1 56 ? -9.812 -0.167 5.594 1 95.69 56 LEU B O 1
ATOM 1825 N N . LEU B 1 57 ? -8.203 1.061 6.43 1 94.38 57 LEU B N 1
ATOM 1826 C CA . LEU B 1 57 ? -8.68 0.962 7.805 1 94.38 57 LEU B CA 1
ATOM 1827 C C . LEU B 1 57 ? -10.102 1.508 7.93 1 94.38 57 LEU B C 1
ATOM 1829 O O . LEU B 1 57 ? -10.992 0.824 8.438 1 94.38 57 LEU B O 1
ATOM 1833 N N . TRP B 1 58 ? -10.281 2.691 7.336 1 95.75 58 TRP B N 1
ATOM 1834 C CA . TRP B 1 58 ? -11.57 3.354 7.547 1 95.75 58 TRP B CA 1
ATOM 1835 C C . TRP B 1 58 ? -12.625 2.814 6.59 1 95.75 58 TRP B C 1
ATOM 1837 O O . TRP B 1 58 ? -13.82 2.889 6.867 1 95.75 58 TRP B O 1
ATOM 1847 N N . PHE B 1 59 ? -12.219 2.264 5.48 1 95.62 59 PHE B N 1
ATOM 1848 C CA . PHE B 1 59 ? -13.148 1.546 4.617 1 95.62 59 PHE B CA 1
ATOM 1849 C C . PHE B 1 59 ? -13.727 0.327 5.328 1 95.62 59 PHE B C 1
ATOM 1851 O O . PHE B 1 59 ? -14.938 0.122 5.34 1 95.62 59 PHE B O 1
ATOM 1858 N N . PHE B 1 60 ? -12.852 -0.409 5.934 1 92.12 60 PHE B N 1
ATOM 1859 C CA . PHE B 1 60 ? -13.289 -1.602 6.648 1 92.12 60 PHE B CA 1
ATOM 1860 C C . PHE B 1 60 ? -14.125 -1.226 7.863 1 92.12 60 PHE B C 1
ATOM 1862 O O . PHE B 1 60 ? -15.148 -1.858 8.141 1 92.12 60 PHE B O 1
ATOM 1869 N N . TYR B 1 61 ? -13.664 -0.186 8.594 1 92.81 61 TYR B N 1
ATOM 1870 C CA . TYR B 1 61 ? -14.383 0.275 9.773 1 92.81 61 TYR B CA 1
ATOM 1871 C C . TYR B 1 61 ? -15.797 0.733 9.406 1 92.81 61 TYR B C 1
ATOM 1873 O O . TYR B 1 61 ? -16.734 0.541 10.18 1 92.81 61 TYR B O 1
ATOM 1881 N N . GLY B 1 62 ? -15.93 1.337 8.266 1 94.31 62 GLY B N 1
ATOM 1882 C CA . GLY B 1 62 ? -17.203 1.907 7.855 1 94.31 62 GLY B CA 1
ATOM 1883 C C . GLY B 1 62 ? -18.172 0.875 7.312 1 94.31 62 GLY B C 1
ATOM 1884 O O . GLY B 1 62 ? -19.344 1.182 7.062 1 94.31 62 GLY B O 1
ATOM 1885 N N . LEU B 1 63 ? -17.766 -0.364 7.102 1 92.5 63 LEU B N 1
ATOM 1886 C CA . LEU B 1 63 ? -18.656 -1.404 6.609 1 92.5 63 LEU B CA 1
ATOM 1887 C C . LEU B 1 63 ? -19.859 -1.567 7.539 1 92.5 63 LEU B C 1
ATOM 1889 O O . LEU B 1 63 ? -19.719 -1.489 8.766 1 92.5 63 LEU B O 1
ATOM 1893 N N . PRO B 1 64 ? -21.062 -1.845 6.969 1 90.5 64 PRO B N 1
ATOM 1894 C CA . PRO B 1 64 ? -22.281 -1.915 7.762 1 90.5 64 PRO B CA 1
ATOM 1895 C C . PRO B 1 64 ? -22.219 -2.959 8.875 1 90.5 64 PRO B C 1
ATOM 1897 O O . PRO B 1 64 ? -22.812 -2.777 9.938 1 90.5 64 PRO B O 1
ATOM 1900 N N . ILE B 1 65 ? -21.469 -4.016 8.672 1 89.38 65 ILE B N 1
ATOM 1901 C CA . ILE B 1 65 ? -21.344 -5.074 9.672 1 89.38 65 ILE B CA 1
ATOM 1902 C C . ILE B 1 65 ? -20.469 -4.594 10.828 1 89.38 65 ILE B C 1
ATOM 1904 O O . ILE B 1 65 ? -20.641 -5.031 11.969 1 89.38 65 ILE B O 1
ATOM 1908 N N . VAL B 1 66 ? -19.57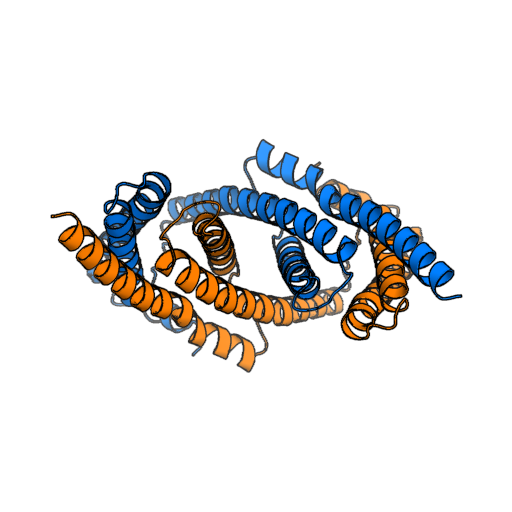8 -3.666 10.586 1 88.75 66 VAL B N 1
ATOM 1909 C CA . VAL B 1 66 ? -18.656 -3.162 11.594 1 88.75 66 VAL B CA 1
ATOM 1910 C C . VAL B 1 66 ? -19.234 -1.906 12.242 1 88.75 66 VAL B C 1
ATOM 1912 O O . VAL B 1 66 ? -19.297 -1.801 13.469 1 88.75 66 VAL B O 1
ATOM 1915 N N . HIS B 1 67 ? -19.594 -0.95 11.453 1 90.94 67 HIS B N 1
ATOM 1916 C CA . HIS B 1 67 ? -20.156 0.304 11.945 1 90.94 67 HIS B CA 1
ATOM 1917 C C . HIS B 1 67 ? -21.312 0.78 11.07 1 90.94 67 HIS B C 1
ATOM 1919 O O . HIS B 1 67 ? -21.094 1.47 10.07 1 90.94 67 HIS B O 1
ATOM 1925 N N . PRO B 1 68 ? -22.484 0.603 11.555 1 88.62 68 PRO B N 1
ATOM 1926 C CA . PRO B 1 68 ? -23.641 0.99 10.75 1 88.62 68 PRO B CA 1
ATOM 1927 C C . PRO B 1 68 ? -23.734 2.5 10.539 1 88.62 68 PRO B C 1
ATOM 1929 O O . PRO B 1 68 ? -23.188 3.271 11.328 1 88.62 68 PRO B O 1
ATOM 1932 N N . ASN B 1 69 ? -24.344 2.928 9.469 1 89.81 69 ASN B N 1
ATOM 1933 C CA . ASN B 1 69 ? -24.641 4.316 9.133 1 89.81 69 ASN B CA 1
ATOM 1934 C C . ASN B 1 69 ? -23.375 5.117 8.883 1 89.81 69 ASN B C 1
ATOM 1936 O O . ASN B 1 69 ? -23.219 6.238 9.367 1 89.81 69 ASN B O 1
ATOM 1940 N N . SER B 1 70 ? -22.422 4.43 8.242 1 93.44 70 SER B N 1
ATOM 1941 C CA . SER B 1 70 ? -21.156 5.082 7.949 1 93.44 70 SER B CA 1
ATOM 1942 C C . SER B 1 70 ? -20.891 5.133 6.445 1 93.44 70 SER B C 1
ATOM 1944 O O . SER B 1 70 ? -19.766 4.965 5.996 1 93.44 70 SER B O 1
ATOM 1946 N N . LEU B 1 71 ? -21.938 5.426 5.699 1 94.25 71 LEU B N 1
ATOM 1947 C CA . LEU B 1 71 ? -21.859 5.414 4.242 1 94.25 71 LEU B CA 1
ATOM 1948 C C . LEU B 1 71 ? -20.844 6.441 3.752 1 94.25 71 LEU B C 1
ATOM 1950 O O . LEU B 1 71 ? -20.062 6.164 2.834 1 94.25 71 LEU B O 1
ATOM 1954 N N . LEU B 1 72 ? -20.859 7.625 4.328 1 95.56 72 LEU B N 1
ATOM 1955 C CA . LEU B 1 72 ? -19.969 8.688 3.881 1 95.56 72 LEU B CA 1
ATOM 1956 C C . LEU B 1 72 ? -18.516 8.352 4.191 1 95.56 72 LEU B C 1
ATOM 1958 O O . LEU B 1 72 ? -17.609 8.758 3.459 1 95.56 72 LEU B O 1
ATOM 1962 N N . VAL B 1 73 ? -18.266 7.562 5.234 1 96.31 73 VAL B N 1
ATOM 1963 C CA . VAL B 1 73 ? -16.938 7.098 5.594 1 96.31 73 VAL B CA 1
ATOM 1964 C C . VAL B 1 73 ? -16.453 6.059 4.582 1 96.31 73 VAL B C 1
ATOM 1966 O O . VAL B 1 73 ? -15.336 6.145 4.078 1 96.31 73 VAL B O 1
ATOM 1969 N N . ILE B 1 74 ? -17.281 5.188 4.16 1 96.94 74 ILE B N 1
ATOM 1970 C CA . ILE B 1 74 ? -16.938 4.113 3.236 1 96.94 74 ILE B CA 1
ATOM 1971 C C . ILE B 1 74 ? -16.672 4.688 1.848 1 96.94 74 ILE B C 1
ATOM 1973 O O . ILE B 1 74 ? -15.703 4.309 1.186 1 96.94 74 ILE B O 1
ATOM 1977 N N . THR B 1 75 ? -17.5 5.562 1.404 1 96.81 75 THR B N 1
ATOM 1978 C CA . THR B 1 75 ? -17.422 6.066 0.037 1 96.81 75 THR B CA 1
ATOM 1979 C C . THR B 1 75 ? -16.109 6.824 -0.192 1 96.81 75 THR B C 1
ATOM 1981 O O . THR B 1 75 ? -15.398 6.559 -1.158 1 96.81 75 THR B O 1
ATOM 1984 N N . ILE B 1 76 ? -15.766 7.676 0.717 1 98 76 ILE B N 1
ATOM 1985 C CA . ILE B 1 76 ? -14.594 8.516 0.475 1 98 76 ILE B CA 1
ATOM 1986 C C . ILE B 1 76 ? -13.32 7.695 0.652 1 98 76 ILE B C 1
ATOM 1988 O O . ILE B 1 76 ? -12.336 7.902 -0.061 1 98 76 ILE B O 1
ATOM 1992 N N . ASN B 1 77 ? -13.289 6.82 1.608 1 97.75 77 ASN B N 1
ATOM 1993 C CA . ASN B 1 77 ? -12.117 5.973 1.778 1 97.75 77 ASN B CA 1
ATOM 1994 C C . ASN B 1 77 ? -11.984 4.965 0.64 1 97.75 77 ASN B C 1
ATOM 1996 O O . ASN B 1 77 ? -10.867 4.605 0.247 1 97.75 77 ASN B O 1
ATOM 2000 N N . GLY B 1 78 ? -13.156 4.512 0.043 1 97.31 78 GLY B N 1
ATOM 2001 C CA . GLY B 1 78 ? -13.102 3.748 -1.193 1 97.31 78 GLY B CA 1
ATOM 2002 C C . GLY B 1 78 ? -12.469 4.516 -2.342 1 97.31 78 GLY B C 1
ATOM 2003 O O . GLY B 1 78 ? -11.625 3.98 -3.061 1 97.31 78 GLY B O 1
ATOM 2004 N N . ILE B 1 79 ? -12.859 5.723 -2.504 1 97.81 79 ILE B N 1
ATOM 2005 C CA . ILE B 1 79 ? -12.281 6.598 -3.516 1 97.81 79 ILE B CA 1
ATOM 2006 C C . ILE B 1 79 ? -10.789 6.785 -3.242 1 97.81 79 ILE B C 1
ATOM 2008 O O . ILE B 1 79 ? -9.969 6.727 -4.164 1 97.81 79 ILE B O 1
ATOM 2012 N N . GLY B 1 80 ? -10.438 6.969 -1.981 1 98.44 80 GLY B N 1
ATOM 2013 C CA . GLY B 1 80 ? -9.047 7.078 -1.585 1 98.44 80 GLY B CA 1
ATOM 2014 C C . GLY B 1 80 ? -8.227 5.852 -1.944 1 98.44 80 GLY B C 1
ATOM 2015 O O . GLY B 1 80 ? -7.113 5.973 -2.455 1 98.44 80 GLY B O 1
ATOM 2016 N N . ILE B 1 81 ? -8.789 4.723 -1.653 1 97.44 81 ILE B N 1
ATOM 2017 C CA . ILE B 1 81 ? -8.117 3.475 -1.998 1 97.44 81 ILE B CA 1
ATOM 2018 C C . ILE B 1 81 ? -7.824 3.445 -3.496 1 97.44 81 ILE B C 1
ATOM 2020 O O . ILE B 1 81 ? -6.707 3.121 -3.91 1 97.44 81 ILE B O 1
ATOM 2024 N N . ALA B 1 82 ? -8.766 3.805 -4.309 1 96.94 82 ALA B N 1
ATOM 2025 C CA . ALA B 1 82 ? -8.594 3.799 -5.758 1 96.94 82 ALA B CA 1
ATOM 2026 C C . ALA B 1 82 ? -7.461 4.734 -6.18 1 96.94 82 ALA B C 1
ATOM 2028 O O . ALA B 1 82 ? -6.586 4.352 -6.957 1 96.94 82 ALA B O 1
ATOM 2029 N N . PHE B 1 83 ? -7.418 5.91 -5.664 1 97.44 83 PHE B N 1
ATOM 2030 C CA . PHE B 1 83 ? -6.383 6.883 -6 1 97.44 83 PHE B CA 1
ATOM 2031 C C . PHE B 1 83 ? -5.012 6.395 -5.543 1 97.44 83 PHE B C 1
ATOM 2033 O O . PHE B 1 83 ? -4.043 6.457 -6.301 1 97.44 83 PHE B O 1
ATOM 2040 N N . GLU B 1 84 ? -4.988 5.922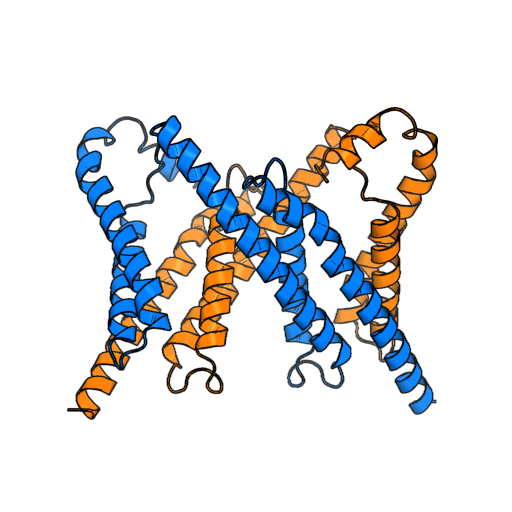 -4.332 1 98.12 84 GLU B N 1
ATOM 2041 C CA . GLU B 1 84 ? -3.699 5.512 -3.775 1 98.12 84 GLU B CA 1
ATOM 2042 C C . GLU B 1 84 ? -3.16 4.277 -4.488 1 98.12 84 GLU B C 1
ATOM 2044 O O . GLU B 1 84 ? -1.953 4.16 -4.711 1 98.12 84 GLU B O 1
ATOM 2049 N N . VAL B 1 85 ? -4.027 3.355 -4.801 1 96.94 85 VAL B N 1
ATOM 2050 C CA . VAL B 1 85 ? -3.611 2.191 -5.574 1 96.94 85 VAL B CA 1
ATOM 2051 C C . VAL B 1 85 ? -3.055 2.637 -6.926 1 96.94 85 VAL B C 1
ATOM 2053 O O . VAL B 1 85 ? -2.029 2.129 -7.379 1 96.94 85 VAL B O 1
ATOM 2056 N N . PHE B 1 86 ? -3.701 3.574 -7.555 1 97.31 86 PHE B N 1
ATOM 2057 C CA . PHE B 1 86 ? -3.227 4.105 -8.828 1 97.31 86 PHE B CA 1
ATOM 2058 C C . PHE B 1 86 ? -1.842 4.727 -8.672 1 97.31 86 PHE B C 1
ATOM 2060 O O . PHE B 1 86 ? -0.919 4.391 -9.414 1 97.31 86 PHE B O 1
ATOM 2067 N N . TYR B 1 87 ? -1.654 5.574 -7.707 1 97.12 87 TYR B N 1
ATOM 2068 C CA . TYR B 1 87 ? -0.379 6.25 -7.488 1 97.12 87 TYR B CA 1
ATOM 2069 C C . TYR B 1 87 ? 0.729 5.238 -7.203 1 97.12 87 TYR B C 1
ATOM 2071 O O . TYR B 1 87 ? 1.806 5.309 -7.801 1 97.12 87 TYR B O 1
ATOM 2079 N N . LEU B 1 88 ? 0.416 4.363 -6.34 1 97.06 88 LEU B N 1
ATOM 2080 C CA . LEU B 1 88 ? 1.427 3.398 -5.922 1 97.06 88 LEU B CA 1
ATOM 2081 C C . LEU B 1 88 ? 1.782 2.455 -7.066 1 97.06 88 LEU B C 1
ATOM 2083 O O . LEU B 1 88 ? 2.938 2.045 -7.203 1 97.06 88 LEU B O 1
ATOM 2087 N N . THR B 1 89 ? 0.827 2.109 -7.922 1 96.44 89 THR B N 1
ATOM 2088 C CA . THR B 1 89 ? 1.096 1.273 -9.086 1 96.44 89 THR B CA 1
ATOM 2089 C C . THR B 1 89 ? 2.014 1.995 -10.07 1 96.44 89 THR B C 1
ATOM 2091 O O . THR B 1 89 ? 3 1.424 -10.539 1 96.44 89 THR B O 1
ATOM 2094 N N . VAL B 1 90 ? 1.688 3.236 -10.328 1 96 90 VAL B N 1
ATOM 2095 C CA . VAL B 1 90 ? 2.529 4.035 -11.211 1 96 90 VAL B CA 1
ATOM 2096 C C . VAL B 1 90 ? 3.938 4.141 -10.633 1 96 90 VAL B C 1
ATOM 2098 O O . VAL B 1 90 ? 4.926 3.961 -11.352 1 96 90 VAL B O 1
ATOM 2101 N N . PHE B 1 91 ? 4.039 4.406 -9.359 1 95.75 91 PHE B N 1
ATOM 2102 C CA . PHE B 1 91 ? 5.332 4.5 -8.695 1 95.75 91 PHE B CA 1
ATOM 2103 C C . PHE B 1 91 ? 6.125 3.211 -8.867 1 95.75 91 PHE B C 1
ATOM 2105 O O . PHE B 1 91 ? 7.305 3.244 -9.219 1 95.75 91 PHE B O 1
ATOM 2112 N N . LEU B 1 92 ? 5.504 2.111 -8.664 1 93.31 92 LEU B N 1
ATOM 2113 C CA . LEU B 1 92 ? 6.176 0.816 -8.711 1 93.31 92 LEU B CA 1
ATOM 2114 C C . LEU B 1 92 ? 6.641 0.501 -10.133 1 93.31 92 LEU B C 1
ATOM 2116 O O . LEU B 1 92 ? 7.723 -0.061 -10.32 1 93.31 92 LEU B O 1
ATOM 2120 N N . ILE B 1 93 ? 5.848 0.85 -11.07 1 93.38 93 ILE B N 1
ATOM 2121 C CA . ILE B 1 93 ? 6.191 0.602 -12.469 1 93.38 93 ILE B CA 1
ATOM 2122 C C . ILE B 1 93 ? 7.492 1.322 -12.812 1 93.38 93 ILE B C 1
ATOM 2124 O O . ILE B 1 93 ? 8.414 0.718 -13.367 1 93.38 93 ILE B O 1
ATOM 2128 N N . TYR B 1 94 ? 7.566 2.527 -12.367 1 92.5 94 TYR B N 1
ATOM 2129 C CA . TYR B 1 94 ? 8.727 3.316 -12.773 1 92.5 94 TYR B CA 1
ATOM 2130 C C . TYR B 1 94 ? 9.883 3.127 -11.805 1 92.5 94 TYR B C 1
ATOM 2132 O O . TYR B 1 94 ? 11.047 3.301 -12.18 1 92.5 94 TYR B O 1
ATOM 2140 N N . ALA B 1 95 ? 9.586 2.82 -10.555 1 88.88 95 ALA B N 1
ATOM 2141 C CA . ALA B 1 95 ? 10.656 2.451 -9.633 1 88.88 95 ALA B CA 1
ATOM 2142 C C . ALA B 1 95 ? 11.352 1.167 -10.078 1 88.88 95 ALA B C 1
ATOM 2144 O O . ALA B 1 95 ? 12.57 1.051 -9.977 1 88.88 95 ALA B O 1
ATOM 2145 N N . ALA B 1 96 ? 10.656 0.122 -10.484 1 83.31 96 ALA B N 1
ATOM 2146 C CA . ALA B 1 96 ? 11.195 -1.145 -10.977 1 83.31 96 ALA B CA 1
ATOM 2147 C C . ALA B 1 96 ? 12.078 -0.926 -12.203 1 83.31 96 ALA B C 1
ATOM 2149 O O . ALA B 1 96 ? 13.109 -1.585 -12.359 1 83.31 96 ALA B O 1
ATOM 2150 N N . ARG B 1 97 ? 11.641 -0.026 -12.945 1 82.75 97 ARG B N 1
ATOM 2151 C CA . ARG B 1 97 ? 12.422 0.291 -14.141 1 82.75 97 ARG B CA 1
ATOM 2152 C C . ARG B 1 97 ? 13.781 0.868 -13.766 1 82.75 97 ARG B C 1
ATOM 2154 O O . ARG B 1 97 ? 14.797 0.503 -14.352 1 82.75 97 ARG B O 1
ATOM 2161 N N . GLN B 1 98 ? 13.75 1.709 -12.812 1 79.81 98 GLN B N 1
ATOM 2162 C CA . GLN B 1 98 ? 15 2.301 -12.336 1 79.81 98 GLN B CA 1
ATOM 2163 C C . GLN B 1 98 ? 15.891 1.251 -11.68 1 79.81 98 GLN B C 1
ATOM 2165 O O . GLN B 1 98 ? 17.109 1.263 -11.867 1 79.81 98 GLN B O 1
ATOM 2170 N N . GLY B 1 99 ? 15.297 0.44 -10.875 1 76.56 99 GLY B N 1
ATOM 2171 C CA . GLY B 1 99 ? 16.047 -0.636 -10.242 1 76.56 99 GLY B CA 1
ATOM 2172 C C . GLY B 1 99 ? 16.703 -1.567 -11.242 1 76.56 99 GLY B C 1
ATOM 2173 O O . GLY B 1 99 ? 17.859 -1.962 -11.07 1 76.56 99 GLY B O 1
ATOM 2174 N N . ARG B 1 100 ? 15.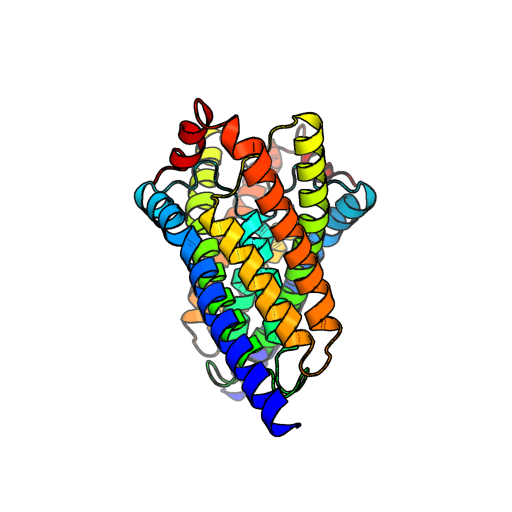992 -1.85 -12.219 1 75.81 100 ARG B N 1
ATOM 2175 C CA . ARG B 1 100 ? 16.531 -2.711 -13.258 1 75.81 100 ARG B CA 1
ATOM 2176 C C . ARG B 1 100 ? 17.734 -2.053 -13.945 1 75.81 100 ARG B C 1
ATOM 2178 O O . ARG B 1 100 ? 18.734 -2.711 -14.219 1 75.81 100 ARG B O 1
ATOM 2185 N N . LYS B 1 101 ? 17.547 -0.812 -14.203 1 75.31 101 LYS B N 1
ATOM 2186 C CA . LYS B 1 101 ? 18.625 -0.08 -14.836 1 75.31 101 LYS B CA 1
ATOM 2187 C C . LYS B 1 101 ? 19.875 -0.093 -13.961 1 75.31 101 LYS B C 1
ATOM 2189 O O . LYS B 1 101 ? 21 -0.284 -14.461 1 75.31 101 LYS B O 1
ATOM 2194 N N . LEU B 1 102 ? 19.625 0.063 -12.711 1 74 102 LEU B N 1
ATOM 2195 C CA . LEU B 1 102 ? 20.734 0.068 -11.773 1 74 102 LEU B CA 1
ATOM 2196 C C . LEU B 1 102 ? 21.406 -1.3 -11.719 1 74 102 LEU B C 1
ATOM 2198 O O . LEU B 1 102 ? 22.641 -1.391 -11.656 1 74 102 LEU B O 1
ATOM 2202 N N . VAL B 1 103 ? 20.656 -2.35 -11.812 1 69.12 103 VAL B N 1
ATOM 2203 C CA . VAL B 1 103 ? 21.172 -3.711 -11.766 1 69.12 103 VAL B CA 1
ATOM 2204 C C . VAL B 1 103 ? 21.984 -3.988 -13.031 1 69.12 103 VAL B C 1
ATOM 2206 O O . VAL B 1 103 ? 23.062 -4.605 -12.961 1 69.12 103 VAL B O 1
ATOM 2209 N N . ILE B 1 104 ? 21.516 -3.473 -14.102 1 73.19 104 ILE B N 1
ATOM 2210 C CA . ILE B 1 104 ? 22.203 -3.678 -15.367 1 73.19 104 ILE B CA 1
ATOM 2211 C C . ILE B 1 104 ? 23.516 -2.895 -15.375 1 73.19 104 ILE B C 1
ATOM 2213 O O . ILE B 1 104 ? 24.547 -3.402 -15.82 1 73.19 104 ILE B O 1
ATOM 2217 N N . GLN B 1 105 ? 23.438 -1.765 -14.773 1 74.5 105 GLN B N 1
ATOM 2218 C CA . GLN B 1 105 ? 24.609 -0.883 -14.789 1 74.5 105 GLN B CA 1
ATOM 2219 C C . GLN B 1 105 ? 25.656 -1.354 -13.789 1 74.5 105 GLN B C 1
ATOM 2221 O O . GLN B 1 105 ? 26.859 -1.257 -14.062 1 74.5 105 GLN B O 1
ATOM 2226 N N . THR B 1 106 ? 25.141 -1.838 -12.68 1 74.62 106 THR B N 1
ATOM 2227 C CA . THR B 1 106 ? 26.094 -2.193 -11.625 1 74.62 106 THR B CA 1
ATOM 2228 C C . THR B 1 106 ? 26.438 -3.678 -11.695 1 74.62 106 THR B C 1
ATOM 2230 O O . THR B 1 106 ? 27.391 -4.129 -11.039 1 74.62 106 THR B O 1
ATOM 2233 N N . LYS B 1 107 ? 25.641 -4.426 -12.484 1 66.88 107 LYS B N 1
ATOM 2234 C CA . LYS B 1 107 ? 25.828 -5.867 -12.609 1 66.88 107 LYS B CA 1
ATOM 2235 C C . LYS B 1 107 ? 25.797 -6.551 -11.242 1 66.88 107 LYS B C 1
ATOM 2237 O O . LYS B 1 107 ? 26.562 -7.484 -10.992 1 66.88 107 LYS B O 1
ATOM 2242 N N . SER B 1 108 ? 25.188 -5.898 -10.266 1 63.5 108 SER B N 1
ATOM 2243 C CA . SER B 1 108 ? 25.078 -6.434 -8.914 1 63.5 108 SER B CA 1
ATOM 2244 C C . SER B 1 108 ? 23.641 -6.848 -8.594 1 63.5 108 SER B C 1
ATOM 2246 O O . SER B 1 108 ? 22.703 -6.078 -8.828 1 63.5 108 SER B O 1
ATOM 2248 N N . VAL B 1 109 ? 23.469 -8.125 -8.672 1 59.59 109 VAL B N 1
ATOM 2249 C CA . VAL B 1 109 ? 22.141 -8.578 -8.289 1 59.59 109 VAL B CA 1
ATOM 2250 C C . VAL B 1 109 ? 22.156 -9.133 -6.867 1 59.59 109 VAL B C 1
ATOM 2252 O O . VAL B 1 109 ? 23.094 -9.859 -6.496 1 59.59 109 VAL B O 1
ATOM 2255 N N . GLY B 1 110 ? 21.641 -8.43 -5.984 1 58.69 110 GLY B N 1
ATOM 2256 C CA . GLY B 1 110 ? 21.406 -9.141 -4.734 1 58.69 110 GLY B CA 1
ATOM 2257 C C . GLY B 1 110 ? 20.453 -10.32 -4.887 1 58.69 110 GLY B C 1
ATOM 2258 O O . GLY B 1 110 ? 19.438 -10.211 -5.562 1 58.69 110 GLY B O 1
ATOM 2259 N N . PHE B 1 111 ? 21.016 -11.453 -4.621 1 62.06 111 PHE B N 1
ATOM 2260 C CA . PHE B 1 111 ? 20.203 -12.656 -4.824 1 62.06 111 PHE B CA 1
ATOM 2261 C C . PHE B 1 111 ? 19.266 -12.883 -3.643 1 62.06 111 PHE B C 1
ATOM 2263 O O . PHE B 1 111 ? 19.641 -12.633 -2.492 1 62.06 111 PHE B O 1
ATOM 2270 N N . MET B 1 112 ? 17.906 -13.234 -4.062 1 71.75 112 MET B N 1
ATOM 2271 C CA . MET B 1 112 ? 16.969 -13.812 -3.094 1 71.75 112 MET B CA 1
ATOM 2272 C C . MET B 1 112 ? 17.453 -15.18 -2.617 1 71.75 112 MET B C 1
ATOM 2274 O O . MET B 1 112 ? 18.078 -15.922 -3.381 1 71.75 112 MET B O 1
ATOM 2278 N N . PRO B 1 113 ? 17.234 -15.406 -1.303 1 79.25 113 PRO B N 1
ATOM 2279 C CA . PRO B 1 113 ? 17.531 -16.75 -0.831 1 79.25 113 PRO B CA 1
ATOM 2280 C C . PRO B 1 113 ? 16.922 -17.844 -1.705 1 79.25 113 PRO B C 1
ATOM 2282 O O . PRO B 1 113 ? 15.82 -17.656 -2.234 1 79.25 113 PRO B O 1
ATOM 2285 N N . PHE B 1 114 ? 17.719 -18.922 -1.816 1 84.69 114 PHE B N 1
ATOM 2286 C CA . PHE B 1 114 ? 17.297 -20.016 -2.674 1 84.69 114 PHE B CA 1
ATOM 2287 C C . PHE B 1 114 ? 15.906 -20.5 -2.281 1 84.69 114 PHE B C 1
ATOM 2289 O O . PHE B 1 114 ? 15.055 -20.734 -3.146 1 84.69 114 PHE B O 1
ATOM 2296 N N . THR B 1 115 ? 15.664 -20.625 -1.005 1 86.44 115 THR B N 1
ATOM 2297 C CA . THR B 1 115 ? 14.398 -21.172 -0.521 1 86.44 115 THR B CA 1
ATOM 2298 C C . THR B 1 115 ? 13.242 -20.266 -0.923 1 86.44 115 THR B C 1
ATOM 2300 O O . THR B 1 115 ? 12.172 -20.75 -1.308 1 86.44 115 THR B O 1
ATOM 2303 N N . LEU B 1 116 ? 13.453 -19.062 -0.871 1 88 116 LEU B N 1
ATOM 2304 C CA . LEU B 1 116 ? 12.414 -18.109 -1.251 1 88 116 LEU B CA 1
ATOM 2305 C C . LEU B 1 116 ? 12.18 -18.125 -2.758 1 88 116 LEU B C 1
ATOM 2307 O O . LEU B 1 116 ? 11.039 -18.047 -3.217 1 88 116 LEU B O 1
ATOM 2311 N N . SER B 1 117 ? 13.211 -18.234 -3.482 1 88.75 117 SER B N 1
ATOM 2312 C CA . SER B 1 117 ? 13.109 -18.312 -4.938 1 88.75 117 SER B CA 1
ATOM 2313 C C . SER B 1 117 ? 12.352 -19.562 -5.375 1 88.75 117 SER B C 1
ATOM 2315 O O . SER B 1 117 ? 11.5 -19.484 -6.266 1 88.75 117 SER B O 1
ATOM 2317 N N . LEU B 1 118 ? 12.742 -20.594 -4.738 1 92.94 118 LEU B N 1
ATOM 2318 C CA . LEU B 1 118 ? 12.062 -21.844 -5.043 1 92.94 118 LEU B CA 1
ATOM 2319 C C . LEU B 1 118 ? 10.586 -21.766 -4.68 1 92.94 118 LEU B C 1
ATOM 2321 O O . LEU B 1 118 ? 9.727 -22.172 -5.473 1 92.94 118 LEU B O 1
ATOM 2325 N N . ALA B 1 119 ? 10.281 -21.281 -3.533 1 94.19 119 ALA B N 1
ATOM 2326 C CA . ALA B 1 119 ? 8.891 -21.141 -3.094 1 94.19 119 ALA B CA 1
ATOM 2327 C C . ALA B 1 119 ? 8.109 -20.234 -4.031 1 94.19 119 ALA B C 1
ATOM 2329 O O . ALA B 1 119 ? 6.957 -20.531 -4.371 1 94.19 119 ALA B O 1
ATOM 2330 N N . SER B 1 120 ? 8.695 -19.203 -4.438 1 94.62 120 SER B N 1
ATOM 2331 C CA . SER B 1 120 ? 8.047 -18.281 -5.363 1 94.62 120 SER B CA 1
ATOM 2332 C C . SER B 1 120 ? 7.754 -18.953 -6.703 1 94.62 120 SER B C 1
ATOM 2334 O O . SER B 1 120 ? 6.688 -18.75 -7.285 1 94.62 120 SER B O 1
ATOM 2336 N N . PHE B 1 121 ? 8.734 -19.688 -7.18 1 96.69 121 PHE B N 1
ATOM 2337 C CA . PHE B 1 121 ? 8.562 -20.422 -8.43 1 96.69 121 PHE B CA 1
ATOM 2338 C C . PHE B 1 121 ? 7.418 -21.422 -8.32 1 96.69 121 PHE B C 1
ATOM 2340 O O . PHE B 1 121 ? 6.531 -21.469 -9.18 1 96.69 121 PHE B O 1
ATOM 2347 N N . LEU B 1 122 ? 7.434 -22.188 -7.285 1 97.06 122 LEU B N 1
ATOM 2348 C CA . LEU B 1 122 ? 6.402 -23.203 -7.086 1 97.06 122 LEU B CA 1
ATOM 2349 C C . LEU B 1 122 ? 5.031 -22.547 -6.91 1 97.06 122 LEU B C 1
ATOM 2351 O O . LEU B 1 122 ? 4.023 -23.078 -7.387 1 97.06 122 LEU B O 1
ATOM 2355 N N . ASN B 1 123 ? 5.008 -21.484 -6.207 1 97.69 123 ASN B N 1
ATOM 2356 C CA . ASN B 1 123 ? 3.766 -20.734 -6.066 1 97.69 123 ASN B CA 1
ATOM 2357 C C . ASN B 1 123 ? 3.215 -20.312 -7.422 1 97.69 123 ASN B C 1
ATOM 2359 O O . ASN B 1 123 ? 2.021 -20.469 -7.691 1 97.69 123 ASN B O 1
ATOM 2363 N N . GLY B 1 124 ? 4.098 -19.797 -8.258 1 97.38 124 GLY B N 1
ATOM 2364 C CA . GLY B 1 124 ? 3.711 -19.453 -9.609 1 97.38 124 GLY B CA 1
ATOM 2365 C C . GLY B 1 124 ? 3.16 -20.625 -10.398 1 97.38 124 GLY B C 1
ATOM 2366 O O . GLY B 1 124 ? 2.145 -20.484 -11.086 1 97.38 124 GLY B O 1
ATOM 2367 N N . VAL B 1 125 ? 3.789 -21.688 -10.281 1 97.5 125 VAL B N 1
ATOM 2368 C CA . VAL B 1 125 ? 3.359 -22.891 -10.977 1 97.5 125 VAL B CA 1
ATOM 2369 C C . VAL B 1 125 ? 1.961 -23.297 -10.516 1 97.5 125 VAL B C 1
ATOM 2371 O O . VAL B 1 125 ? 1.096 -23.625 -11.328 1 97.5 125 VAL B O 1
ATOM 2374 N N . CYS B 1 126 ? 1.701 -23.25 -9.258 1 97.44 126 CYS B N 1
ATOM 2375 C CA . CYS B 1 126 ? 0.408 -23.625 -8.695 1 97.44 126 CYS B CA 1
ATOM 2376 C C . CYS B 1 126 ? -0.7 -22.719 -9.227 1 97.44 126 CYS B C 1
ATOM 2378 O O . CYS B 1 126 ? -1.71 -23.219 -9.742 1 97.44 126 CYS B O 1
ATOM 2380 N N . TRP B 1 127 ? -0.493 -21.453 -9.195 1 97 127 TRP B N 1
ATOM 2381 C CA . TRP B 1 127 ? -1.565 -20.531 -9.562 1 97 127 TRP B CA 1
ATOM 2382 C C . TRP B 1 127 ? -1.698 -20.422 -11.078 1 97 127 TRP B C 1
ATOM 2384 O O . TRP B 1 127 ? -2.783 -20.141 -11.594 1 97 127 TRP B O 1
ATOM 2394 N N . THR B 1 128 ? -0.606 -20.656 -11.805 1 97.25 128 THR B N 1
ATOM 2395 C CA . THR B 1 128 ? -0.72 -20.797 -13.258 1 97.25 128 THR B CA 1
ATOM 2396 C C . THR B 1 128 ? -1.573 -22.016 -13.609 1 97.25 128 THR B C 1
ATOM 2398 O O . THR B 1 128 ? -2.49 -21.922 -14.422 1 97.25 128 THR B O 1
ATOM 2401 N N . SER B 1 129 ? -1.281 -23.141 -12.977 1 96.88 129 SER B N 1
ATOM 2402 C CA . SER B 1 129 ? -2.043 -24.359 -13.203 1 96.88 129 SER B CA 1
ATOM 2403 C C . SER B 1 129 ? -3.498 -24.203 -12.781 1 96.88 129 SER B C 1
ATOM 2405 O O . SER B 1 129 ? -4.406 -24.656 -13.469 1 96.88 129 SER B O 1
ATOM 2407 N N . TYR B 1 130 ? -3.656 -23.516 -11.672 1 95.56 130 TYR B N 1
ATOM 2408 C CA . TYR B 1 130 ? -4.996 -23.203 -11.188 1 95.56 130 TYR B CA 1
ATOM 2409 C C . TYR B 1 130 ? -5.781 -22.406 -12.219 1 95.56 130 TYR B C 1
ATOM 2411 O O . TYR B 1 130 ? -6.98 -22.641 -12.414 1 95.56 130 TYR B O 1
ATOM 2419 N N . GLY B 1 131 ? -5.164 -21.531 -12.875 1 94.62 131 GLY B N 1
ATOM 2420 C CA . GLY B 1 131 ? -5.797 -20.703 -13.891 1 94.62 131 GLY B CA 1
ATOM 2421 C C . GLY B 1 131 ? -6.152 -21.469 -15.148 1 94.62 131 GLY B C 1
ATOM 2422 O O . GLY B 1 131 ? -6.945 -20.984 -15.969 1 94.62 131 GLY B O 1
ATOM 2423 N N . PHE B 1 132 ? -5.566 -22.641 -15.242 1 94.19 132 PHE B N 1
ATOM 2424 C CA . PHE B 1 132 ? -5.883 -23.469 -16.391 1 94.19 132 PHE B CA 1
ATOM 2425 C C . PHE B 1 132 ? -7.16 -24.266 -16.156 1 94.19 132 PHE B C 1
ATOM 2427 O O . PHE B 1 132 ? -7.773 -24.766 -17.094 1 94.19 132 PHE B O 1
ATOM 2434 N N . LEU B 1 133 ? -7.59 -24.391 -14.859 1 90.38 133 LEU B N 1
ATOM 2435 C CA . LEU B 1 133 ? -8.695 -25.25 -14.484 1 90.38 133 LEU B CA 1
ATOM 2436 C C . LEU B 1 133 ? -9.812 -24.469 -13.812 1 90.38 133 LEU B C 1
ATOM 2438 O O . LEU B 1 133 ? -9.852 -24.359 -12.586 1 90.38 133 LEU B O 1
ATOM 2442 N N . PRO B 1 134 ? -10.852 -24.047 -14.328 1 88.25 134 PRO B N 1
ATOM 2443 C CA . PRO B 1 134 ? -10.906 -23.938 -15.781 1 88.25 134 PRO B CA 1
ATOM 2444 C C . PRO B 1 134 ? -10.07 -22.766 -16.312 1 88.25 134 PRO B C 1
ATOM 2446 O O . PRO B 1 134 ? -9.508 -22 -15.531 1 88.25 134 PRO B O 1
ATOM 2449 N N . PHE B 1 135 ? -10.039 -22.703 -17.594 1 91.69 135 PHE B N 1
ATOM 2450 C CA . PHE B 1 135 ? -9.18 -21.719 -18.25 1 91.69 135 PHE B CA 1
ATOM 2451 C C . PHE B 1 135 ? -9.594 -20.312 -17.875 1 91.69 135 PHE B C 1
ATOM 2453 O O . PHE B 1 135 ? -10.727 -19.891 -18.125 1 91.69 135 PHE B O 1
ATOM 2460 N N . ASP B 1 136 ? -8.742 -19.594 -17.219 1 93.25 136 ASP B N 1
ATOM 2461 C CA . ASP B 1 136 ? -8.859 -18.188 -16.797 1 93.25 136 ASP B CA 1
ATOM 2462 C C . ASP B 1 136 ? -7.621 -17.391 -17.188 1 93.25 136 ASP B C 1
ATOM 2464 O O . ASP B 1 136 ? -6.594 -17.453 -16.516 1 93.25 136 ASP B O 1
ATOM 2468 N N . ILE B 1 137 ? -7.762 -16.641 -18.203 1 92.56 137 ILE B N 1
ATOM 2469 C CA . ILE B 1 137 ? -6.625 -15.938 -18.797 1 92.56 137 ILE B CA 1
ATOM 2470 C C . ILE B 1 137 ? -6.113 -14.883 -17.812 1 92.56 137 ILE B C 1
ATOM 2472 O O . ILE B 1 137 ? -4.91 -14.609 -17.766 1 92.56 137 ILE B O 1
ATOM 2476 N N . ASN B 1 138 ? -6.969 -14.258 -17.016 1 91.81 138 ASN B N 1
ATOM 2477 C CA . ASN B 1 138 ? -6.578 -13.227 -16.062 1 91.81 138 ASN B CA 1
ATOM 2478 C C . ASN B 1 138 ? -5.668 -13.789 -14.969 1 91.81 138 ASN B C 1
ATOM 2480 O O . ASN B 1 138 ? -4.75 -13.109 -14.516 1 91.81 138 ASN B O 1
ATOM 2484 N N . LEU B 1 139 ? -5.961 -14.93 -14.625 1 93.38 139 LEU B N 1
ATOM 2485 C CA . LEU B 1 139 ? -5.168 -15.594 -13.594 1 93.38 139 LEU B CA 1
ATOM 2486 C C . LEU B 1 139 ? -3.906 -16.219 -14.188 1 93.38 139 LEU B C 1
ATOM 2488 O O . LEU B 1 139 ? -2.826 -16.125 -13.602 1 93.38 139 LEU B O 1
ATOM 2492 N N . LEU B 1 140 ? -4.027 -16.734 -15.328 1 94.19 140 LEU B N 1
ATOM 2493 C CA . LEU B 1 140 ? -2.975 -17.516 -15.969 1 94.19 140 LEU B CA 1
ATOM 2494 C C . LEU B 1 140 ? -1.808 -16.625 -16.375 1 94.19 140 LEU B C 1
ATOM 2496 O O . LEU B 1 140 ? -0.648 -16.953 -16.109 1 94.19 140 LEU B O 1
ATOM 2500 N N . VAL B 1 141 ? -2.074 -15.562 -16.953 1 94.19 141 VAL B N 1
ATOM 2501 C CA . VAL B 1 141 ? -1.042 -14.758 -17.594 1 94.19 141 VAL B CA 1
ATOM 2502 C C . VAL B 1 141 ? -0.138 -14.133 -16.531 1 94.19 141 VAL B C 1
ATOM 2504 O O . VAL B 1 141 ? 1.079 -14.328 -16.547 1 94.19 141 VAL B O 1
ATOM 2507 N N . PRO B 1 142 ? -0.667 -13.438 -15.539 1 93.75 142 PRO B N 1
ATOM 2508 C CA . PRO B 1 142 ? 0.235 -12.852 -14.539 1 93.75 142 PRO B CA 1
ATOM 2509 C C . PRO B 1 142 ? 1.011 -13.914 -13.758 1 93.75 142 PRO B C 1
ATOM 2511 O O . PRO B 1 142 ? 2.211 -13.75 -13.516 1 93.75 142 PRO B O 1
ATOM 2514 N N . ASN B 1 143 ? 0.396 -14.961 -13.375 1 95.62 143 ASN B N 1
ATOM 2515 C CA . ASN B 1 143 ? 1.079 -16 -12.617 1 95.62 143 ASN B CA 1
ATOM 2516 C C . ASN B 1 143 ? 2.068 -16.766 -13.484 1 95.62 143 ASN B C 1
ATOM 2518 O O . ASN B 1 143 ? 3.133 -17.172 -13.016 1 95.62 143 ASN B O 1
ATOM 2522 N N . GLY B 1 144 ? 1.672 -16.922 -14.75 1 95.94 144 GLY B N 1
ATOM 2523 C CA . GLY B 1 144 ? 2.604 -17.516 -15.695 1 95.94 144 GLY B CA 1
ATOM 2524 C C . GLY B 1 144 ? 3.877 -16.719 -15.867 1 95.94 144 GLY B C 1
ATOM 2525 O O . GLY B 1 144 ? 4.977 -17.281 -15.867 1 95.94 144 GLY B O 1
ATOM 2526 N N . LEU B 1 145 ? 3.691 -15.438 -15.992 1 93.69 145 LEU B N 1
ATOM 2527 C CA . LEU B 1 145 ? 4.848 -14.547 -16.062 1 93.69 145 LEU B CA 1
ATOM 2528 C C . LEU B 1 145 ? 5.672 -14.625 -14.789 1 93.69 145 LEU B C 1
ATOM 2530 O O . LEU B 1 145 ? 6.902 -14.664 -14.836 1 93.69 145 LEU B O 1
ATOM 2534 N N . GLY B 1 146 ? 5 -14.648 -13.68 1 92.31 146 GLY B N 1
ATOM 2535 C CA . GLY B 1 146 ? 5.695 -14.828 -12.414 1 92.31 146 GLY B CA 1
ATOM 2536 C C . GLY B 1 146 ? 6.48 -16.125 -12.344 1 92.31 146 GLY B C 1
ATOM 2537 O O . GLY B 1 146 ? 7.602 -16.156 -11.836 1 92.31 146 GLY B O 1
ATOM 2538 N N . THR B 1 147 ? 5.922 -17.094 -12.828 1 95.44 147 THR B N 1
ATOM 2539 C CA . THR B 1 147 ? 6.574 -18.406 -12.859 1 95.44 147 THR B CA 1
ATOM 2540 C C . THR B 1 147 ? 7.852 -18.344 -13.695 1 95.44 147 THR B C 1
ATOM 2542 O O . THR B 1 147 ? 8.891 -18.859 -13.289 1 95.44 147 THR B O 1
ATOM 2545 N N . LEU B 1 148 ? 7.75 -17.688 -14.805 1 94.69 148 LEU B N 1
ATOM 2546 C CA . LEU B 1 148 ? 8.906 -17.562 -15.68 1 94.69 148 LEU B CA 1
ATOM 2547 C C . LEU B 1 148 ? 10.016 -16.75 -15.008 1 94.69 148 LEU B C 1
ATOM 2549 O O . LEU B 1 148 ? 11.188 -17.109 -15.102 1 94.69 148 LEU B O 1
ATOM 2553 N N . PHE B 1 149 ? 9.656 -15.734 -14.32 1 88 149 PHE B N 1
ATOM 2554 C CA . PHE B 1 149 ? 10.633 -14.945 -13.57 1 88 149 PHE B CA 1
ATOM 2555 C C . PHE B 1 149 ? 11.258 -15.781 -12.453 1 88 149 PHE B C 1
ATOM 2557 O O . PHE B 1 149 ? 12.461 -15.695 -12.211 1 88 149 PHE B O 1
ATOM 2564 N N . GLY B 1 150 ? 10.398 -16.516 -11.805 1 89.69 150 GLY B N 1
ATOM 2565 C CA . GLY B 1 150 ? 10.906 -17.406 -10.773 1 89.69 150 GLY B CA 1
ATOM 2566 C C . GLY B 1 150 ? 11.867 -18.453 -11.305 1 89.69 150 GLY B C 1
ATOM 2567 O O . GLY B 1 150 ? 12.898 -18.734 -10.688 1 89.69 150 GLY B O 1
ATOM 2568 N N . LEU B 1 151 ? 11.57 -18.953 -12.406 1 93.06 151 LEU B N 1
ATOM 2569 C CA . LEU B 1 151 ? 12.453 -19.922 -13.047 1 93.06 151 LEU B CA 1
ATOM 2570 C C . LEU B 1 151 ? 13.781 -19.281 -13.43 1 93.06 151 LEU B C 1
ATOM 2572 O O . LEU B 1 151 ? 14.844 -19.875 -13.195 1 93.06 151 LEU B O 1
ATOM 2576 N N . ALA B 1 152 ? 13.719 -18.156 -13.977 1 88.25 152 ALA B N 1
ATOM 2577 C CA . ALA B 1 152 ? 14.93 -17.438 -14.336 1 88.25 152 ALA B CA 1
ATOM 2578 C C . ALA B 1 152 ? 15.82 -17.203 -13.117 1 88.25 152 ALA B C 1
ATOM 2580 O O . ALA B 1 152 ? 17.047 -17.328 -13.195 1 88.25 152 ALA B O 1
ATOM 2581 N N . GLN B 1 153 ? 15.164 -16.859 -12.055 1 83.44 153 GLN B N 1
ATOM 2582 C CA . GLN B 1 153 ? 15.898 -16.641 -10.812 1 83.44 153 GLN B CA 1
ATOM 2583 C C . GLN B 1 153 ? 16.578 -17.922 -10.336 1 83.44 153 GLN B C 1
ATOM 2585 O O . GLN B 1 153 ? 17.719 -17.891 -9.867 1 83.44 153 GLN B O 1
ATOM 2590 N N . LEU B 1 154 ? 15.961 -18.969 -10.422 1 89 154 LEU B N 1
ATOM 2591 C CA . LEU B 1 154 ? 16.516 -20.25 -10.008 1 89 154 LEU B CA 1
ATOM 2592 C C . LEU B 1 154 ? 17.672 -20.656 -10.914 1 89 154 LEU B C 1
ATOM 2594 O O . LEU B 1 154 ? 18.688 -21.203 -10.445 1 89 154 LEU B O 1
ATOM 2598 N N . VAL B 1 155 ? 17.5 -20.375 -12.141 1 87.56 155 VAL B N 1
ATOM 2599 C CA . VAL B 1 155 ? 18.562 -20.672 -13.094 1 87.56 155 VAL B CA 1
ATOM 2600 C C . VAL B 1 155 ? 19.797 -19.828 -12.781 1 87.56 155 VAL B C 1
ATOM 2602 O O . VAL B 1 155 ? 20.922 -20.344 -12.812 1 87.56 155 VAL B O 1
ATOM 2605 N N . LEU B 1 156 ? 19.578 -18.609 -12.477 1 79.56 156 LEU B N 1
ATOM 2606 C CA . LEU B 1 156 ? 20.688 -17.734 -12.094 1 79.56 156 LEU B CA 1
ATOM 2607 C C . LEU B 1 156 ? 21.375 -18.25 -10.836 1 79.56 156 LEU B C 1
ATOM 2609 O O . LEU B 1 156 ? 22.609 -18.219 -10.742 1 79.56 156 LEU B O 1
ATOM 2613 N N . TYR B 1 157 ? 20.609 -18.703 -9.938 1 78.06 157 TYR B N 1
ATOM 2614 C CA . TYR B 1 157 ? 21.172 -19.281 -8.719 1 78.06 157 TYR B CA 1
ATOM 2615 C C . TYR B 1 157 ? 22.016 -20.516 -9.039 1 78.06 157 TYR B C 1
ATOM 2617 O O . TYR B 1 157 ? 23.109 -20.688 -8.477 1 78.06 157 TYR B O 1
ATOM 2625 N N . ALA B 1 158 ? 21.5 -21.312 -9.867 1 81.19 158 ALA B N 1
ATOM 2626 C CA . ALA B 1 158 ? 22.219 -22.531 -10.227 1 81.19 158 ALA B CA 1
ATOM 2627 C C . ALA B 1 158 ? 23.516 -22.203 -10.969 1 81.19 158 ALA B C 1
ATOM 2629 O O . ALA B 1 158 ? 24.531 -22.875 -10.773 1 81.19 158 ALA B O 1
ATOM 2630 N N . CYS B 1 159 ? 23.5 -21.125 -11.711 1 78.56 159 CYS B N 1
ATOM 2631 C CA . CYS B 1 159 ? 24.672 -20.75 -12.508 1 78.56 159 CYS B CA 1
ATOM 2632 C C . CYS B 1 159 ? 25.703 -20.031 -11.648 1 78.56 159 CYS B C 1
ATOM 2634 O O . CYS B 1 159 ? 26.906 -20.156 -11.891 1 78.56 159 CYS B O 1
ATOM 2636 N N . TYR B 1 160 ? 25.156 -19.266 -10.734 1 65.31 160 TYR B N 1
ATOM 2637 C CA . TYR B 1 160 ? 26.078 -18.453 -9.961 1 65.31 160 TYR B CA 1
ATOM 2638 C C . TYR B 1 160 ? 26.344 -19.062 -8.594 1 65.31 160 TYR B C 1
ATOM 2640 O O . TYR B 1 160 ? 27.125 -18.531 -7.801 1 65.31 160 TYR B O 1
ATOM 2648 N N . PHE B 1 161 ? 25.531 -20 -8.133 1 60.84 161 PHE B N 1
ATOM 2649 C CA . PHE B 1 161 ? 25.781 -20.672 -6.867 1 60.84 161 PHE B CA 1
ATOM 2650 C C . PHE B 1 161 ? 27.25 -21.078 -6.75 1 60.84 161 PHE B C 1
ATOM 2652 O O . PHE B 1 161 ? 27.828 -21.047 -5.656 1 60.84 161 PHE B O 1
ATOM 2659 N N . LYS B 1 162 ? 27.781 -21.406 -7.727 1 54.28 162 LYS B N 1
ATOM 2660 C CA . LYS B 1 162 ? 29.172 -21.875 -7.645 1 54.28 162 LYS B CA 1
ATOM 2661 C C . LYS B 1 162 ? 30.125 -20.719 -7.426 1 54.28 162 LYS B C 1
ATOM 2663 O O . LYS B 1 162 ? 31.172 -20.875 -6.785 1 54.28 162 LYS B O 1
ATOM 2668 N N . SER B 1 163 ? 29.844 -19.625 -7.934 1 48.72 163 SER B N 1
ATOM 2669 C CA . SER B 1 163 ? 30.875 -18.594 -7.84 1 48.72 163 SER B CA 1
ATOM 2670 C C . SER B 1 163 ? 30.75 -17.812 -6.539 1 48.72 163 SER B C 1
ATOM 2672 O O . SER B 1 163 ? 31.734 -17.297 -6.02 1 48.72 163 SER B O 1
ATOM 2674 N N . THR B 1 164 ? 29.562 -17.438 -6.035 1 46.12 164 THR B N 1
ATOM 2675 C CA . THR B 1 164 ? 29.391 -16.562 -4.879 1 46.12 164 THR B CA 1
ATOM 2676 C C . THR B 1 164 ? 29.484 -17.359 -3.58 1 46.12 164 THR B C 1
ATOM 2678 O O . THR B 1 164 ? 29.109 -16.859 -2.514 1 46.12 164 THR B O 1
ATOM 2681 N N . SER B 1 165 ? 29.844 -18.547 -3.523 1 43.25 165 SER B N 1
ATOM 2682 C CA . SER B 1 165 ? 30.047 -19.141 -2.209 1 43.25 165 SER B CA 1
ATOM 2683 C C . SER B 1 165 ? 30.812 -18.203 -1.28 1 43.25 165 SER B C 1
ATOM 2685 O O . SER B 1 165 ? 30.625 -18.234 -0.062 1 43.25 165 SER B O 1
ATOM 2687 N N . LYS B 1 166 ? 32 -17.719 -1.699 1 37.44 166 LYS B N 1
ATOM 2688 C CA . LYS B 1 166 ? 32.906 -17.156 -0.684 1 37.44 166 LYS B CA 1
ATOM 2689 C C . LYS B 1 166 ? 32.344 -15.844 -0.14 1 37.44 166 LYS B C 1
ATOM 2691 O O . LYS B 1 166 ? 32.438 -15.586 1.062 1 37.44 166 LYS B O 1
ATOM 2696 N N . LYS B 1 167 ? 32.312 -14.797 -0.845 1 39.47 167 LYS B N 1
ATOM 2697 C CA . LYS B 1 167 ? 32.312 -13.461 -0.262 1 39.47 167 LYS B CA 1
ATOM 2698 C C . LYS B 1 167 ? 30.938 -13.055 0.245 1 39.47 167 LYS B C 1
ATOM 2700 O O . LYS B 1 167 ? 30.812 -12.477 1.325 1 39.47 167 LYS B O 1
ATOM 2705 N N . ASP B 1 168 ? 29.812 -13.078 -0.546 1 40.94 168 ASP B N 1
ATOM 2706 C CA . ASP B 1 168 ? 28.641 -12.266 -0.284 1 40.94 168 ASP B CA 1
ATOM 2707 C C . ASP B 1 168 ? 27.625 -13.031 0.566 1 40.94 168 ASP B C 1
ATOM 2709 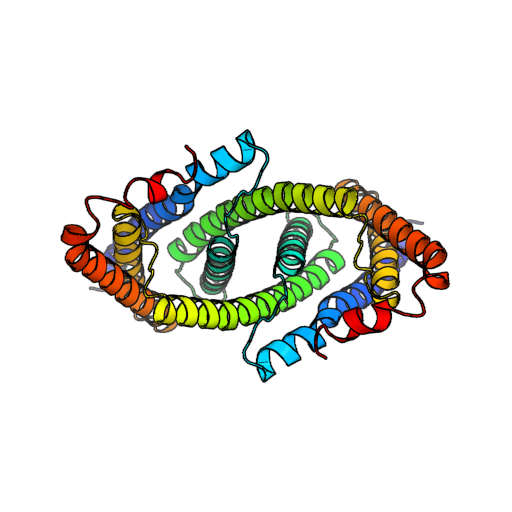O O . ASP B 1 168 ? 26.531 -12.516 0.86 1 40.94 168 ASP B O 1
ATOM 2713 N N . ALA B 1 169 ? 27.719 -14.258 0.899 1 37.59 169 ALA B N 1
ATOM 2714 C CA . ALA B 1 169 ? 26.922 -14.875 1.96 1 37.59 169 ALA B CA 1
ATOM 2715 C C . ALA B 1 169 ? 26.859 -13.984 3.193 1 37.59 169 ALA B C 1
ATOM 2717 O O . ALA B 1 169 ? 25.969 -14.125 4.035 1 37.59 169 ALA B O 1
ATOM 2718 N N . ARG B 1 170 ? 27.906 -13.242 3.424 1 35.28 170 ARG B N 1
ATOM 2719 C CA . ARG B 1 170 ? 28 -12.32 4.551 1 35.28 170 ARG B CA 1
ATOM 2720 C C . ARG B 1 170 ? 26.938 -11.219 4.438 1 35.28 170 ARG B C 1
ATOM 2722 O O . ARG B 1 170 ? 26.375 -10.789 5.449 1 35.28 170 ARG B O 1
ATOM 2729 N N . ALA B 1 171 ? 26.812 -10.555 3.328 1 37.34 171 ALA B N 1
ATOM 2730 C CA . ALA B 1 171 ? 25.859 -9.453 3.145 1 37.34 171 ALA B CA 1
ATOM 2731 C C . ALA B 1 171 ? 24.422 -9.953 3.182 1 37.34 171 ALA B C 1
ATOM 2733 O O . ALA B 1 171 ? 23.5 -9.172 3.4 1 37.34 171 ALA B O 1
ATOM 2734 N N . GLU B 1 172 ? 24.109 -11.078 2.777 1 35.66 172 GLU B N 1
ATOM 2735 C CA . GLU B 1 172 ? 22.75 -11.594 2.854 1 35.66 172 GLU B CA 1
ATOM 2736 C C . GLU B 1 172 ? 22.297 -11.742 4.305 1 35.66 172 GLU B C 1
ATOM 2738 O O . GLU B 1 172 ? 21.125 -11.547 4.613 1 35.66 172 GLU B O 1
ATOM 2743 N N . VAL B 1 173 ? 23.141 -12.367 5.145 1 34.66 173 VAL B N 1
ATOM 2744 C CA . VAL B 1 173 ? 22.875 -12.508 6.574 1 34.66 173 VAL B CA 1
ATOM 2745 C C . VAL B 1 173 ? 22.812 -11.133 7.227 1 34.66 173 VAL B C 1
ATOM 2747 O O . VAL B 1 173 ? 22.281 -10.984 8.328 1 34.66 173 VAL B O 1
ATOM 2750 N N . GLU B 1 174 ? 23.516 -10.164 6.797 1 31.38 174 GLU B N 1
ATOM 2751 C CA . GLU B 1 174 ? 23.5 -8.844 7.418 1 31.38 174 GLU B CA 1
ATOM 2752 C C . GLU B 1 174 ? 22.234 -8.078 7.062 1 31.38 174 GLU B C 1
ATOM 2754 O O . GLU B 1 174 ? 22.203 -6.844 7.137 1 31.38 174 GLU B O 1
ATOM 2759 N N . LEU B 1 175 ? 21.422 -8.594 6.211 1 30.55 175 LEU B N 1
ATOM 2760 C CA . LEU B 1 175 ? 20.141 -8.078 6.688 1 30.55 175 LEU B CA 1
ATOM 2761 C C . LEU B 1 175 ? 19.859 -8.539 8.117 1 30.55 175 LEU B C 1
ATOM 2763 O O . LEU B 1 175 ? 19.969 -9.727 8.422 1 30.55 175 LEU B O 1
ATOM 2767 N N . PRO B 1 176 ? 20.266 -7.742 9.094 1 26.72 176 PRO B N 1
ATOM 2768 C CA . PRO B 1 176 ? 20.281 -8.328 10.438 1 26.72 176 PRO B CA 1
ATOM 2769 C C . PRO B 1 176 ? 19.125 -9.305 10.68 1 26.72 176 PRO B C 1
ATOM 2771 O O . PRO B 1 176 ? 18 -9.031 10.281 1 26.72 176 PRO B O 1
ATOM 2774 N N . VAL B 1 177 ? 19.531 -10.586 10.914 1 22.67 177 VAL B N 1
ATOM 2775 C CA . VAL B 1 177 ? 18.609 -11.438 11.656 1 22.67 177 VAL B CA 1
ATOM 2776 C C . VAL B 1 177 ? 17.953 -10.641 12.781 1 22.67 177 VAL B C 1
ATOM 2778 O O . VAL B 1 177 ? 18.609 -9.852 13.461 1 22.67 177 VAL B O 1
#

InterPro domains:
  IPR004316 Sugar transporter SWEET repeat [PF03083] (11-98)
  IPR004316 Sugar transporter SWEET repeat [PF03083] (103-163)
  IPR047664 Sugar transporter SWEET [PTHR10791] (18-98)

pLDDT: mean 85.24, std 17.84, range [22.67, 98.44]

Sequence (354 aa):
MIMNQSIIRNIIGIIGNVISCGLFLSPMPTYIQIIKSKDVKKFSPIPYLATLLNCLLWFFYGLPIVHPNSLLVITINGIGIAFEVFYLTVFLIYAARQGRKLVIQTKSVGFMPFTLSLASFLNGVCWTSYGFLPFDINLLVPNGLGTLFGLAQLVLYACYFKSTSKKDARAEVELPVMIMNQSIIRNIIGIIGNVISCGLFLSPMPTYIQIIKSKDVKKFSPIPYLATLLNCLLWFFYGLPIVHPNSLLVITINGIGIAFEVFYLTVFLIYAARQGRKLVIQTKSVGFMPFTLSLASFLNGVCWTSYGFLPFDINLLVPNGLGTLFGLAQLVLYACYFKSTSKKDARAEVELPV

Radius of gyration: 23.3 Å; Cα contacts (8 Å, |Δi|>4): 333; chains: 2; bounding box: 66×71×39 Å

Organism: Zingiber officinale (NCBI:txid94328)

Foldseek 3Di:
DVVVVVVVVVVVLVVVLVVLLVVLCVCVVLLVVCVVVLANPPDDLVVLVVLLVVLVVQLVCQDCVNPNPSVSSNVSSVVSNVSSVVSVVSNCSSVVVVVVVVCVVVVDDDADDLVVLVVQLVVLVVQLVVCVVPPNCVRNVVSVVSNVVSVVSNVVCVVCVVPPVPDCVVVNCPVPD/DVVVVLVVVVVVLVVVLVVLLVVLCVCVVLLVVCVVVLANPPDDLVVLVVLLVVLVVQLVCQPCVNPNPSVSSNVSSVVSNV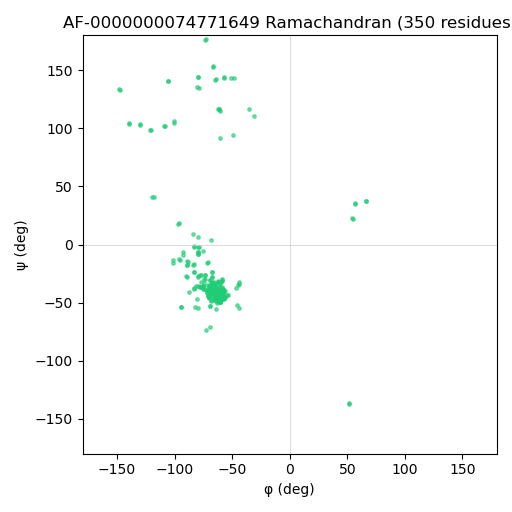SSVVSVVSNCSSVVVVVVVVCVVVVDDDADDLVVLVVQLVVLVVQLVVCVVPPNCVRNVVSVVSNVVSVVSNVVCVVCVVPPVPDCVVVVPVVDD

Solvent-accessible surface area (backbone atoms only — not comparable to full-atom values): 18411 Å² total; per-residue (Å²): 111,67,69,55,43,54,52,52,28,50,51,36,38,50,53,27,38,54,45,45,50,52,60,62,50,61,57,48,57,50,52,51,31,26,63,75,65,61,37,52,78,92,66,72,64,60,68,47,51,54,49,30,53,50,18,51,52,43,27,55,48,20,31,66,90,71,28,65,93,24,63,62,48,23,53,44,21,47,52,39,35,53,49,29,52,51,52,51,49,55,46,49,57,29,43,52,52,51,51,49,52,48,29,68,74,64,69,53,73,83,76,74,56,67,69,57,38,50,48,49,20,52,32,15,49,27,43,22,53,33,14,54,51,66,78,33,68,80,46,20,51,61,26,42,52,44,21,52,53,23,48,51,51,48,51,49,43,66,68,40,51,74,72,54,62,78,77,61,63,64,61,68,60,54,53,60,118,111,67,70,54,44,54,51,51,28,49,51,35,38,51,53,26,37,54,45,47,50,52,61,63,50,62,56,48,63,57,52,51,35,26,62,74,65,61,38,53,78,91,65,72,65,60,67,48,49,54,47,31,53,51,18,51,52,42,26,56,49,19,33,65,91,69,28,66,93,24,63,63,48,25,53,44,20,48,52,38,34,55,47,29,52,50,52,52,49,56,47,47,58,29,43,52,50,50,51,48,50,49,30,67,74,63,69,54,73,84,77,73,56,66,69,57,38,51,49,48,21,52,31,16,49,26,44,21,54,32,15,56,49,65,78,32,68,79,47,21,50,60,25,40,52,45,20,52,53,24,46,52,51,48,49,49,44,66,69,40,51,74,69,52,63,76,71,56,61,58,63,63,55,60,52,56,101

Secondary structure (DSSP, 8-state):
-HHHHHHHHHHHHHHHHHHHHHHHHTTHHHHHHHHHHT--TT--SHHHHHHHHHHHHHHHHHSTTTSSS-HHHHHHHHHHHHHHHHHHHHHHHHHHHHHHHHHHHHT---PPPHHHHHHHHHHHHHHHHHHHTTT-HHHHHHHHHHHHHHHHHHHHHHHHTTTTTSSTHHHHS-S--/-HHHHHHHHHHHHHHHHHHHHHHHHTTHHHHHHHHHHT--TT--SHHHHHHHHHHHHHHHHHSTTTSSS-HHHHHHHHHHHHHHHHHHHHHHHHHHHHHHHHHHHHT--PPPPHHHHHHHHHHHHHHHHHHHTTT-HHHHHHHHHHHHHHHHHHHHHHHHTTTTTSSTHHHHHTS--